Protein AF-A0AAD1FZX3-F1 (afdb_monomer_lite)

Secondary structure (DSSP, 8-state):
--------------------EEEEEEETTSPEEEEEE-TTS-EEEE-SSTTEEEEEETTEEEEEE-SSSS-EEEEHHHHHHHHHHHT-HHHHHHHHHHHT--SS-SS--EEEEEEEEEETTEEEEEEEEESSSSSSTT--EEEEEE--GGGHHHHHHHHHHHHHHHHHHHHHHTTHHHHHHHHHHHHHTT-EEEEETTTEEEEEEEES---GGGGS-SSPPPPHHHHHHHHHHHSPP-

pLDDT: mean 85.38, std 14.44, range [40.69, 98.69]

Sequence (238 aa):
MIRAAAFAVAMLFSSTALADQTVVYKGQDGKNLTLEIADSGIVHITGPVPGQTGLVQDGELFLIDTAQEKPRVTRLTDVAAVFGEVIGPMFGALFDAAAKADPKPAQPLVIEAAGTTTVAGFTGDAYRIKGIDKMNPETAIEWVATRDPALAPAGKAMLQFMEATMVMAAPMIGEVAASMIGDMRQAFTLGTPLKAGTRFELASVKDGAIDPARFQLPAAPMSRADLLKEVKAGAPAK

Structure (mmCIF, N/CA/C/O backbone):
data_AF-A0AAD1FZX3-F1
#
_entry.id   AF-A0AAD1FZX3-F1
#
loop_
_atom_site.group_PDB
_atom_site.id
_atom_site.type_symbol
_atom_site.label_atom_id
_atom_site.label_alt_id
_atom_site.label_comp_id
_atom_site.label_asym_id
_atom_site.label_entity_id
_atom_site.label_seq_id
_atom_site.pdbx_PDB_ins_code
_atom_site.Cartn_x
_atom_site.Cartn_y
_atom_site.Cartn_z
_atom_site.occupancy
_atom_site.B_iso_or_equiv
_atom_site.auth_seq_id
_atom_site.auth_comp_id
_atom_site.auth_asym_id
_atom_site.auth_atom_id
_atom_site.pdbx_PDB_model_num
ATOM 1 N N . MET A 1 1 ? -47.123 -48.984 1.355 1.00 40.72 1 MET A N 1
ATOM 2 C CA . MET A 1 1 ? -46.256 -48.594 0.223 1.00 40.72 1 MET A CA 1
ATOM 3 C C . MET A 1 1 ? -45.960 -47.109 0.333 1.00 40.72 1 MET A C 1
ATOM 5 O O . MET A 1 1 ? -46.839 -46.338 0.691 1.00 40.72 1 MET A O 1
ATOM 9 N N . ILE A 1 2 ? -44.692 -46.778 0.139 1.00 46.00 2 ILE A N 1
ATOM 10 C CA . ILE A 1 2 ? -43.990 -45.544 0.500 1.00 46.00 2 ILE A CA 1
ATOM 11 C C . ILE A 1 2 ? -44.464 -44.362 -0.362 1.00 46.00 2 ILE A C 1
ATOM 13 O O . ILE A 1 2 ? -44.470 -44.467 -1.585 1.00 46.00 2 ILE A O 1
ATOM 17 N N . ARG A 1 3 ? -44.812 -43.224 0.252 1.00 44.97 3 ARG A N 1
ATOM 18 C CA . ARG A 1 3 ? -44.851 -41.921 -0.431 1.00 44.97 3 ARG A CA 1
ATOM 19 C C . ARG A 1 3 ? -43.820 -41.009 0.218 1.00 44.97 3 ARG A C 1
ATOM 21 O O . ARG A 1 3 ? -44.067 -40.401 1.252 1.00 44.97 3 ARG A O 1
ATOM 28 N N . ALA A 1 4 ? -42.643 -40.996 -0.396 1.00 51.84 4 ALA A N 1
ATOM 29 C CA . ALA A 1 4 ? -41.608 -40.009 -0.168 1.00 51.84 4 ALA A CA 1
ATOM 30 C C . ALA A 1 4 ? -42.093 -38.651 -0.701 1.00 51.84 4 ALA A C 1
ATOM 32 O O . ALA A 1 4 ? -42.506 -38.558 -1.855 1.00 51.84 4 ALA A O 1
ATOM 33 N N . ALA A 1 5 ? -42.030 -37.610 0.125 1.00 50.50 5 ALA A N 1
ATOM 34 C CA . ALA A 1 5 ? -42.075 -36.225 -0.324 1.00 50.50 5 ALA A CA 1
ATOM 35 C C . ALA A 1 5 ? -40.734 -35.605 0.066 1.00 50.50 5 ALA A C 1
ATOM 37 O O . ALA A 1 5 ? -40.481 -35.302 1.231 1.00 50.50 5 ALA A O 1
ATOM 38 N N . ALA A 1 6 ? -39.838 -35.559 -0.915 1.00 52.75 6 ALA A N 1
ATOM 39 C CA . ALA A 1 6 ? -38.492 -35.049 -0.770 1.00 52.75 6 ALA A CA 1
ATOM 40 C C . ALA A 1 6 ? -38.482 -33.513 -0.770 1.00 52.75 6 ALA A C 1
ATOM 42 O O . ALA A 1 6 ? -39.167 -32.860 -1.553 1.00 52.75 6 ALA A O 1
ATOM 43 N N . PHE A 1 7 ? -37.658 -33.005 0.141 1.00 57.59 7 PHE A N 1
ATOM 44 C CA . PHE A 1 7 ? -37.092 -31.669 0.269 1.00 57.59 7 PHE A CA 1
ATOM 45 C C . PHE A 1 7 ? -36.871 -30.910 -1.051 1.00 57.59 7 PHE A C 1
ATOM 47 O O . PHE A 1 7 ? -36.200 -31.405 -1.953 1.00 57.59 7 PHE A O 1
ATOM 54 N N . ALA A 1 8 ? -37.272 -29.638 -1.072 1.00 51.72 8 ALA A N 1
ATOM 55 C CA . ALA A 1 8 ? -36.677 -28.617 -1.931 1.00 51.72 8 ALA A CA 1
ATOM 56 C C . ALA A 1 8 ? -36.349 -27.380 -1.079 1.00 51.72 8 ALA A C 1
ATOM 58 O O . ALA A 1 8 ? -37.070 -26.387 -1.074 1.00 51.72 8 ALA A O 1
ATOM 59 N N . VAL A 1 9 ? -35.259 -27.466 -0.312 1.00 55.94 9 VAL A N 1
ATOM 60 C CA . VAL A 1 9 ? -34.590 -26.285 0.248 1.00 55.94 9 VAL A CA 1
ATOM 61 C C . VAL A 1 9 ? -33.693 -25.756 -0.864 1.00 55.94 9 VAL A C 1
ATOM 63 O O . VAL A 1 9 ? -32.572 -26.224 -1.049 1.00 55.94 9 VAL A O 1
ATOM 66 N N . ALA A 1 10 ? -34.220 -24.829 -1.662 1.00 53.22 10 ALA A N 1
ATOM 67 C CA . ALA A 1 10 ? -33.410 -24.033 -2.571 1.00 53.22 10 ALA A CA 1
ATOM 68 C C . ALA A 1 10 ? -32.513 -23.136 -1.710 1.00 53.22 10 ALA A C 1
ATOM 70 O O . ALA A 1 10 ? -32.953 -22.112 -1.188 1.00 53.22 10 ALA A O 1
ATOM 71 N N . MET A 1 11 ? -31.274 -23.576 -1.488 1.00 52.34 11 MET A N 1
ATOM 72 C CA . MET A 1 11 ? -30.255 -22.762 -0.843 1.00 52.34 11 MET A CA 1
ATOM 73 C C . MET A 1 11 ? -29.984 -21.555 -1.739 1.00 52.34 11 MET A C 1
ATOM 75 O O . MET A 1 11 ? -29.347 -21.665 -2.785 1.00 52.34 11 MET A O 1
ATOM 79 N N . LEU A 1 12 ? -30.499 -20.406 -1.308 1.00 47.97 12 LEU A N 1
ATOM 80 C CA . LEU A 1 12 ? -30.075 -19.080 -1.729 1.00 47.97 12 LEU A CA 1
ATOM 81 C C . LEU A 1 12 ? -28.619 -18.891 -1.291 1.00 47.97 12 LEU A C 1
ATOM 83 O O . LEU A 1 12 ? -28.329 -18.212 -0.310 1.00 47.97 12 LEU A O 1
ATOM 87 N N . PHE A 1 13 ? -27.687 -19.512 -2.009 1.00 49.59 13 PHE A N 1
ATOM 88 C CA . PHE A 1 13 ? -26.324 -19.013 -2.047 1.00 49.59 13 PHE A CA 1
AT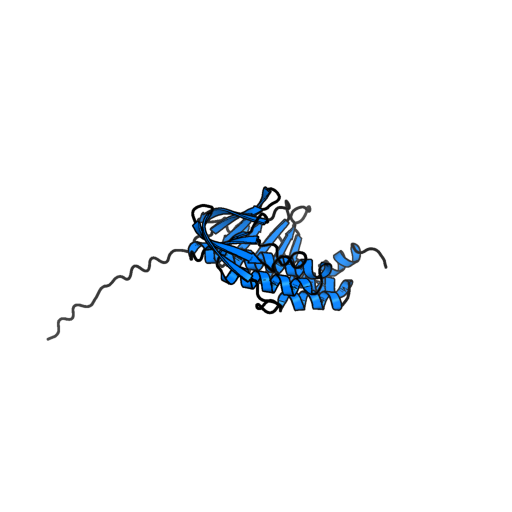OM 89 C C . PHE A 1 13 ? -26.360 -17.766 -2.919 1.00 49.59 13 PHE A C 1
ATOM 91 O O . PHE A 1 13 ? -26.072 -17.809 -4.112 1.00 49.59 13 PHE A O 1
ATOM 98 N N . SER A 1 14 ? -26.763 -16.648 -2.316 1.00 42.03 14 SER A N 1
ATOM 99 C CA . SER A 1 14 ? -26.354 -15.334 -2.788 1.00 42.03 14 SER A CA 1
ATOM 100 C C . SER A 1 14 ? -24.838 -15.307 -2.658 1.00 42.03 14 SER A C 1
ATOM 102 O O . SER A 1 14 ? -24.302 -14.878 -1.640 1.00 42.03 14 SER A O 1
ATOM 104 N N . SER A 1 15 ? -24.135 -15.851 -3.649 1.00 41.34 15 SER A N 1
ATOM 105 C CA . SER A 1 15 ? -22.747 -15.503 -3.878 1.00 41.34 15 SER A CA 1
ATOM 106 C C . SER A 1 15 ? -22.763 -13.995 -4.052 1.00 41.34 15 SER A C 1
ATOM 108 O O . SER A 1 15 ? -23.219 -13.498 -5.083 1.00 41.34 15 SER A O 1
ATOM 110 N N . THR A 1 16 ? -22.367 -13.267 -3.009 1.00 50.19 16 THR A N 1
ATOM 111 C CA . THR A 1 16 ? -21.880 -11.903 -3.145 1.00 50.19 16 THR A CA 1
ATOM 112 C C . THR A 1 16 ? -20.825 -12.001 -4.230 1.00 50.19 16 THR A C 1
ATOM 114 O O . THR A 1 16 ? -19.732 -12.507 -3.987 1.00 50.19 16 THR A O 1
ATOM 117 N N . ALA A 1 17 ? -21.195 -11.657 -5.463 1.00 51.00 17 ALA A N 1
ATOM 118 C CA . ALA A 1 17 ? -20.218 -11.420 -6.499 1.00 51.00 17 ALA A CA 1
ATOM 119 C C . ALA A 1 17 ? -19.359 -10.305 -5.913 1.00 51.00 17 ALA A C 1
ATOM 121 O O . ALA A 1 17 ? -19.868 -9.204 -5.690 1.00 51.00 17 ALA A O 1
ATOM 122 N N . LEU A 1 18 ? -18.141 -10.651 -5.493 1.00 62.41 18 LEU A N 1
ATOM 123 C CA . LEU A 1 18 ? -17.192 -9.680 -4.981 1.00 62.41 18 LEU A CA 1
ATOM 124 C C . LEU A 1 18 ? -16.960 -8.733 -6.147 1.00 62.41 18 LEU A C 1
ATOM 126 O O . LEU A 1 18 ? -16.371 -9.117 -7.147 1.00 62.41 18 LEU A O 1
ATOM 130 N N . ALA A 1 19 ? -17.577 -7.561 -6.076 1.00 83.62 19 ALA A N 1
ATOM 131 C CA . ALA A 1 19 ? -17.380 -6.538 -7.074 1.00 83.62 19 ALA A CA 1
ATOM 132 C C . ALA A 1 19 ? -15.959 -6.004 -6.919 1.00 83.62 19 ALA A C 1
ATOM 134 O O . ALA A 1 19 ? -15.416 -5.995 -5.809 1.00 83.62 19 ALA A O 1
ATOM 135 N N . ASP A 1 20 ? -15.385 -5.527 -8.019 1.00 95.06 20 ASP A N 1
ATOM 136 C CA . ASP A 1 20 ? -14.151 -4.763 -7.935 1.00 95.06 20 ASP A CA 1
ATOM 137 C C . ASP A 1 20 ? -14.337 -3.598 -6.953 1.00 95.06 20 ASP A C 1
ATOM 139 O O . ASP A 1 20 ? -15.437 -3.058 -6.779 1.00 95.06 20 ASP A O 1
ATOM 143 N N . GLN A 1 21 ? -13.252 -3.210 -6.299 1.00 96.62 21 GLN A N 1
ATOM 144 C CA . GLN A 1 21 ? -13.271 -2.214 -5.244 1.00 96.62 21 GLN A CA 1
ATOM 145 C C . GLN A 1 21 ? -12.259 -1.116 -5.549 1.00 96.62 21 GLN A C 1
ATOM 147 O O . GLN A 1 21 ? -11.084 -1.372 -5.789 1.00 96.62 21 GLN A O 1
ATOM 152 N N . THR A 1 22 ? -12.709 0.135 -5.515 1.00 97.69 22 THR A N 1
ATOM 153 C CA . THR A 1 22 ? -11.838 1.312 -5.548 1.00 97.69 22 THR A CA 1
ATOM 154 C C . THR A 1 22 ? -11.725 1.888 -4.146 1.00 97.69 22 THR A C 1
ATOM 156 O O . THR A 1 22 ? -12.726 2.294 -3.555 1.00 97.69 22 THR A O 1
ATOM 159 N N . VAL A 1 23 ? -10.505 1.969 -3.626 1.00 97.81 23 VAL A N 1
ATOM 160 C CA . VAL A 1 23 ? -10.199 2.514 -2.302 1.00 97.81 23 VAL A CA 1
ATOM 161 C C . VAL A 1 23 ? -9.263 3.696 -2.448 1.00 97.81 23 VAL A C 1
ATOM 163 O O . VAL A 1 23 ? -8.231 3.600 -3.107 1.00 97.81 23 VAL A O 1
ATOM 166 N N . VAL A 1 24 ? -9.608 4.816 -1.820 1.00 97.62 24 VAL A N 1
ATOM 167 C CA . VAL A 1 24 ? -8.796 6.032 -1.858 1.00 97.62 24 VAL A CA 1
ATOM 168 C C . VAL A 1 24 ? -8.328 6.366 -0.455 1.00 97.62 24 VAL A C 1
ATOM 170 O O . VAL A 1 24 ? -9.138 6.575 0.446 1.00 97.62 24 VAL A O 1
ATOM 173 N N . TYR A 1 25 ? -7.017 6.483 -0.293 1.00 96.94 25 TYR A N 1
ATOM 174 C CA . TYR A 1 25 ? -6.373 7.012 0.897 1.00 96.94 25 TYR A CA 1
ATOM 175 C C . TYR A 1 25 ? -5.799 8.388 0.594 1.00 96.94 25 TYR A C 1
ATOM 177 O O . TYR A 1 25 ? -5.098 8.575 -0.399 1.00 96.94 25 TYR A O 1
ATOM 185 N N . LYS A 1 26 ? -6.064 9.357 1.463 1.00 95.88 26 LYS A N 1
ATOM 186 C CA . LYS A 1 26 ? -5.456 10.682 1.396 1.00 95.88 26 LYS A CA 1
ATOM 187 C C . LYS A 1 26 ? -4.150 10.669 2.179 1.00 95.88 26 LYS A C 1
ATOM 189 O O . LYS A 1 26 ? -4.168 10.369 3.369 1.00 95.88 26 LYS A O 1
ATOM 194 N N . GLY A 1 27 ? -3.042 10.994 1.524 1.00 91.19 27 GLY A N 1
ATOM 195 C CA . GLY A 1 27 ? -1.727 11.132 2.140 1.00 91.19 27 GLY A CA 1
ATOM 196 C C . GLY A 1 27 ? -1.535 12.469 2.861 1.00 91.19 27 GLY A C 1
ATOM 197 O O . GLY A 1 27 ? -2.285 13.429 2.660 1.00 91.19 27 GLY A O 1
ATOM 198 N N . GLN A 1 28 ? -0.487 12.546 3.684 1.00 87.62 28 GLN A N 1
ATOM 199 C CA . GLN A 1 28 ? -0.100 13.767 4.404 1.00 87.62 28 GLN A CA 1
ATOM 200 C C . GLN A 1 28 ? 0.171 14.963 3.482 1.00 87.62 28 GLN A C 1
ATOM 202 O O . GLN A 1 28 ? -0.089 16.108 3.845 1.00 87.62 28 GLN A O 1
ATOM 207 N N . ASP A 1 29 ? 0.705 14.696 2.292 1.00 84.44 29 ASP A N 1
ATOM 208 C CA . ASP A 1 29 ? 1.016 15.689 1.262 1.00 84.44 29 ASP A CA 1
ATOM 209 C C . ASP A 1 29 ? -0.234 16.188 0.512 1.00 84.44 29 ASP A C 1
ATOM 211 O O . ASP A 1 29 ? -0.133 16.994 -0.412 1.00 84.44 29 ASP A O 1
ATOM 215 N N . GLY A 1 30 ? -1.419 15.711 0.909 1.00 84.69 30 GLY A N 1
ATOM 216 C CA . GLY A 1 30 ? -2.698 16.025 0.287 1.00 84.69 30 GLY A CA 1
ATOM 217 C C . GLY A 1 30 ? -2.960 15.258 -1.007 1.00 84.69 30 GLY A C 1
ATOM 218 O O . GLY A 1 30 ? -4.025 15.447 -1.596 1.00 84.69 30 GLY A O 1
ATOM 219 N N . LYS A 1 31 ? -2.034 14.400 -1.446 1.00 89.94 31 LYS A N 1
ATOM 220 C CA . LYS A 1 31 ? -2.194 13.573 -2.639 1.00 89.94 31 LYS A CA 1
ATOM 221 C C . LYS A 1 31 ? -2.801 12.226 -2.273 1.00 89.94 31 LYS A C 1
ATOM 223 O O . LYS A 1 31 ? -2.668 11.741 -1.151 1.00 89.94 31 LYS A O 1
ATOM 228 N N . ASN A 1 32 ? -3.481 11.619 -3.236 1.00 93.62 32 ASN A N 1
ATOM 229 C CA . ASN A 1 32 ? -4.187 10.369 -3.011 1.00 93.62 32 ASN A CA 1
ATOM 230 C C . ASN A 1 32 ? -3.333 9.166 -3.416 1.00 93.62 32 ASN A C 1
ATOM 232 O O . ASN A 1 32 ? -2.679 9.180 -4.457 1.00 93.62 32 ASN A O 1
ATOM 236 N N . LEU A 1 33 ? -3.421 8.109 -2.616 1.00 94.56 33 LEU A N 1
ATOM 237 C CA . LEU A 1 33 ? -3.116 6.745 -3.014 1.00 94.56 33 LEU A CA 1
ATOM 238 C C . LEU A 1 33 ? -4.442 6.066 -3.357 1.00 94.56 33 LEU A C 1
ATOM 240 O O . LEU A 1 33 ? -5.338 5.999 -2.517 1.00 94.56 33 LEU A O 1
ATOM 244 N N . THR A 1 34 ? -4.574 5.581 -4.584 1.00 96.94 34 THR A N 1
ATOM 245 C CA . THR A 1 34 ? -5.765 4.858 -5.040 1.00 96.94 34 THR A CA 1
ATOM 246 C C . THR A 1 34 ? -5.413 3.400 -5.282 1.00 96.94 34 THR A C 1
ATOM 248 O O . THR A 1 34 ? -4.448 3.111 -5.988 1.00 96.94 34 THR A O 1
ATOM 251 N N . LEU A 1 35 ? -6.198 2.500 -4.698 1.00 97.19 35 LEU A N 1
ATOM 252 C CA . LEU A 1 35 ? -6.128 1.060 -4.900 1.00 97.19 35 LEU A CA 1
ATOM 253 C C . LEU A 1 35 ? -7.383 0.638 -5.665 1.00 97.19 35 LEU A C 1
ATOM 255 O O . LEU A 1 35 ? -8.490 0.739 -5.145 1.00 97.19 35 LEU A O 1
ATOM 259 N N . GLU A 1 36 ? -7.212 0.193 -6.900 1.00 97.81 36 GLU A N 1
ATOM 260 C CA . GLU A 1 36 ? -8.244 -0.475 -7.691 1.00 97.81 36 GLU A CA 1
ATOM 261 C C . GLU A 1 36 ? -8.003 -1.981 -7.537 1.00 97.81 36 GLU A C 1
ATOM 263 O O . GLU A 1 36 ? -6.929 -2.471 -7.873 1.00 97.81 36 GLU A O 1
ATOM 268 N N . ILE A 1 37 ? -8.958 -2.709 -6.969 1.00 97.44 37 ILE A N 1
ATOM 269 C CA . ILE A 1 37 ? -8.823 -4.116 -6.578 1.00 97.44 37 ILE A CA 1
ATOM 270 C C . ILE A 1 37 ? -9.845 -4.909 -7.378 1.00 97.44 37 ILE A C 1
ATOM 272 O O . ILE A 1 37 ? -11.044 -4.745 -7.168 1.00 97.44 37 ILE A O 1
ATOM 276 N N . ALA A 1 38 ? -9.375 -5.753 -8.288 1.00 96.06 38 ALA A N 1
ATOM 277 C CA . ALA A 1 38 ? -10.232 -6.655 -9.038 1.00 96.06 38 ALA A CA 1
ATOM 278 C C . ALA A 1 38 ? -10.748 -7.796 -8.151 1.00 96.06 38 ALA A C 1
ATOM 280 O O . ALA A 1 38 ? -10.070 -8.217 -7.207 1.00 96.06 38 ALA A O 1
ATOM 281 N N . ASP A 1 39 ? -11.887 -8.375 -8.519 1.00 91.69 39 ASP A N 1
ATOM 282 C CA . ASP A 1 39 ? -12.421 -9.602 -7.911 1.00 91.69 39 ASP A CA 1
ATOM 283 C C . ASP A 1 39 ? -11.420 -10.779 -7.915 1.00 91.69 39 ASP A C 1
ATOM 285 O O . ASP A 1 39 ? -11.343 -11.566 -6.969 1.00 91.69 39 ASP A O 1
ATOM 289 N N . SER A 1 40 ? -10.586 -10.844 -8.953 1.00 90.94 40 SER A N 1
ATOM 290 C CA . SER A 1 40 ? -9.494 -11.800 -9.140 1.00 90.94 40 SER A CA 1
ATOM 291 C C . SER A 1 40 ? -8.334 -11.612 -8.156 1.00 90.94 40 SER A C 1
ATOM 293 O O . SER A 1 40 ? -7.467 -12.480 -8.048 1.00 90.94 40 SER A O 1
ATOM 295 N N . GLY A 1 41 ? -8.303 -10.493 -7.426 1.00 90.19 41 GLY A N 1
ATOM 296 C CA . GLY A 1 41 ? -7.233 -10.128 -6.501 1.00 90.19 41 GLY A CA 1
ATOM 297 C C . GLY A 1 41 ? -6.062 -9.385 -7.146 1.00 90.19 41 GLY A C 1
ATOM 298 O O . GLY A 1 41 ? -5.081 -9.117 -6.451 1.00 90.19 41 GLY A O 1
ATOM 299 N N . ILE A 1 42 ? -6.152 -9.040 -8.436 1.00 95.44 42 ILE A N 1
ATOM 300 C CA . ILE A 1 42 ? -5.217 -8.110 -9.083 1.00 95.44 42 ILE A CA 1
ATOM 301 C C . ILE A 1 42 ? -5.446 -6.713 -8.506 1.00 95.44 42 ILE A C 1
ATOM 303 O O . ILE A 1 42 ? -6.587 -6.277 -8.358 1.00 95.44 42 ILE A O 1
ATOM 307 N N . VAL A 1 43 ? -4.369 -5.998 -8.189 1.00 96.75 43 VAL A N 1
ATOM 308 C CA . VAL A 1 43 ? -4.449 -4.643 -7.636 1.00 96.75 43 VAL A CA 1
ATOM 309 C C . VAL A 1 43 ? -3.708 -3.676 -8.540 1.00 96.75 43 VAL A C 1
ATOM 311 O O . VAL A 1 43 ? -2.497 -3.792 -8.703 1.00 96.75 43 VAL A O 1
ATOM 314 N N . HIS A 1 44 ? -4.406 -2.682 -9.076 1.00 97.25 44 HIS A N 1
ATOM 315 C CA . HIS A 1 44 ? -3.787 -1.527 -9.711 1.00 97.25 44 HIS A CA 1
ATOM 316 C C . HIS A 1 44 ? -3.652 -0.387 -8.693 1.00 97.25 44 HIS A C 1
ATOM 318 O O . HIS A 1 44 ? -4.590 -0.034 -7.978 1.00 97.25 44 HIS A O 1
ATOM 324 N N . ILE A 1 45 ? -2.449 0.167 -8.588 1.00 95.44 45 ILE A N 1
ATOM 325 C CA . ILE A 1 45 ? -2.052 1.115 -7.551 1.00 95.44 45 ILE A CA 1
ATOM 326 C C . ILE A 1 45 ? -1.655 2.416 -8.226 1.00 95.44 45 ILE A C 1
ATOM 328 O O . ILE A 1 45 ? -0.654 2.482 -8.935 1.00 95.44 45 ILE A O 1
ATOM 332 N N . THR A 1 46 ? -2.405 3.478 -7.963 1.00 94.38 46 THR A N 1
ATOM 333 C CA . THR A 1 46 ? -2.060 4.823 -8.427 1.00 94.38 46 THR A CA 1
ATOM 334 C C . THR A 1 46 ? -1.584 5.656 -7.250 1.00 94.38 46 THR A C 1
ATOM 336 O O . THR A 1 46 ? -2.347 5.930 -6.322 1.00 94.38 46 THR A O 1
ATOM 339 N N . GLY A 1 47 ? -0.308 6.033 -7.279 1.00 85.69 47 GLY A N 1
ATOM 340 C CA . GLY A 1 47 ? 0.316 6.860 -6.255 1.00 85.69 47 GLY A CA 1
ATOM 341 C C . GLY A 1 47 ? 0.274 8.365 -6.562 1.00 85.69 47 GLY A C 1
ATOM 342 O O . GLY A 1 47 ? -0.333 8.806 -7.538 1.00 85.69 47 GLY A O 1
ATOM 343 N N . PRO A 1 48 ? 0.978 9.172 -5.751 1.00 77.06 48 PRO A N 1
ATOM 344 C CA . PRO A 1 48 ? 1.021 10.631 -5.874 1.00 77.06 48 PRO A CA 1
ATOM 345 C C . PRO A 1 48 ? 1.863 11.167 -7.046 1.00 77.06 48 PRO A C 1
ATOM 347 O O . PRO A 1 48 ? 1.899 12.385 -7.264 1.00 77.06 48 PRO A O 1
ATOM 350 N N . VAL A 1 49 ? 2.606 10.301 -7.740 1.00 83.38 49 VAL A N 1
ATOM 351 C CA . VAL A 1 49 ? 3.503 10.676 -8.840 1.00 83.38 49 VAL A CA 1
ATOM 352 C C . VAL A 1 49 ? 2.785 10.419 -10.168 1.00 83.38 49 VAL A C 1
ATOM 354 O O . VAL A 1 49 ? 2.517 9.262 -10.492 1.00 83.38 49 VAL A O 1
ATOM 357 N N . PRO A 1 50 ? 2.452 11.466 -10.948 1.00 83.88 50 PRO A N 1
ATOM 358 C CA . PRO A 1 50 ? 1.783 11.291 -12.232 1.00 83.88 50 PRO A CA 1
ATOM 359 C C . PRO A 1 50 ? 2.595 10.407 -13.179 1.00 83.88 50 PRO A C 1
ATOM 361 O O . PRO A 1 50 ? 3.805 10.578 -13.310 1.00 83.88 50 PRO A O 1
ATOM 364 N N . GLY A 1 51 ? 1.915 9.478 -13.850 1.00 86.38 51 GLY A N 1
ATOM 365 C CA . GLY A 1 51 ? 2.543 8.555 -14.795 1.00 86.38 51 GLY A CA 1
ATOM 366 C C . GLY A 1 51 ? 3.317 7.404 -14.152 1.00 86.38 51 GLY A C 1
ATOM 367 O O . GLY A 1 51 ? 3.840 6.583 -14.892 1.00 86.38 51 GLY A O 1
ATOM 368 N N . GLN A 1 52 ? 3.373 7.303 -12.819 1.00 89.69 52 GLN A N 1
ATOM 369 C CA . GLN A 1 52 ? 3.942 6.147 -12.126 1.00 89.69 52 GLN A CA 1
ATOM 370 C C . GLN A 1 52 ? 2.852 5.385 -11.374 1.00 89.69 52 GLN A C 1
ATOM 372 O O . GLN A 1 52 ? 2.242 5.904 -10.435 1.00 89.69 52 GLN A O 1
ATOM 377 N N . THR A 1 53 ? 2.619 4.141 -11.779 1.00 93.94 53 THR A N 1
ATOM 378 C CA . THR A 1 53 ? 1.651 3.244 -11.144 1.00 93.94 53 THR A CA 1
ATOM 379 C C . THR A 1 53 ? 2.281 1.893 -10.824 1.00 93.94 53 THR A C 1
ATOM 381 O O . THR A 1 53 ? 3.389 1.569 -11.256 1.00 93.94 53 THR A O 1
ATOM 384 N N . GLY A 1 54 ? 1.592 1.117 -9.996 1.00 93.75 54 GLY A N 1
ATOM 385 C CA . GLY A 1 54 ? 1.934 -0.263 -9.694 1.00 93.75 54 GLY A CA 1
ATOM 386 C C . GLY A 1 54 ? 0.821 -1.200 -10.136 1.00 93.75 54 GLY A C 1
ATOM 387 O O . GLY A 1 54 ? -0.351 -0.833 -10.101 1.00 93.75 54 GLY A O 1
ATOM 388 N N . LEU A 1 55 ? 1.176 -2.424 -10.504 1.00 95.88 55 LEU A N 1
ATOM 389 C CA . LEU A 1 55 ? 0.224 -3.516 -10.667 1.00 95.88 55 LEU A CA 1
ATOM 390 C C . LEU A 1 55 ? 0.717 -4.705 -9.848 1.00 95.88 55 LEU A C 1
ATOM 392 O O . LEU A 1 55 ? 1.827 -5.184 -10.068 1.00 95.88 55 LEU A O 1
ATOM 396 N N . VAL A 1 56 ? -0.083 -5.161 -8.890 1.00 93.88 56 VAL A N 1
ATOM 397 C CA . VAL A 1 56 ? 0.148 -6.418 -8.179 1.00 93.88 56 VAL A CA 1
ATOM 398 C C . VAL A 1 56 ? -0.683 -7.487 -8.862 1.00 93.88 56 VAL A C 1
ATOM 400 O O . VAL A 1 56 ? -1.910 -7.449 -8.809 1.00 93.88 56 VAL A O 1
ATOM 403 N N . GLN A 1 57 ? -0.012 -8.441 -9.490 1.00 92.69 57 GLN A N 1
ATOM 404 C CA . GLN A 1 57 ? -0.637 -9.566 -10.170 1.00 92.69 57 GLN A CA 1
ATOM 405 C C . GLN A 1 57 ? 0.196 -10.818 -9.893 1.00 92.69 57 GLN A C 1
ATOM 407 O O . GLN A 1 57 ? 1.422 -10.765 -9.929 1.00 92.69 57 GLN A O 1
ATOM 412 N N . ASP A 1 58 ? -0.464 -11.934 -9.570 1.00 89.12 58 ASP A N 1
ATOM 413 C CA . ASP A 1 58 ? 0.190 -13.224 -9.296 1.00 89.12 58 ASP A CA 1
ATOM 414 C C . ASP A 1 58 ? 1.270 -13.163 -8.189 1.00 89.12 58 ASP A C 1
ATOM 416 O O . ASP A 1 58 ? 2.217 -13.945 -8.161 1.00 89.12 58 ASP A O 1
ATOM 420 N N . GLY A 1 59 ? 1.122 -12.223 -7.246 1.00 84.06 59 GLY A N 1
ATOM 421 C CA . GLY A 1 59 ? 2.075 -11.991 -6.154 1.00 84.06 59 GLY A CA 1
ATOM 422 C C . GLY A 1 59 ? 3.324 -11.195 -6.548 1.00 84.06 59 GLY A C 1
ATOM 423 O O . GLY A 1 59 ? 4.147 -10.904 -5.681 1.00 84.06 59 GLY A O 1
ATOM 424 N N . GLU A 1 60 ? 3.458 -10.803 -7.815 1.00 88.81 60 GLU A N 1
ATOM 425 C CA . GLU A 1 60 ? 4.524 -9.928 -8.298 1.00 88.81 60 GLU A CA 1
ATOM 426 C C . GLU A 1 60 ? 4.049 -8.468 -8.325 1.00 88.81 60 GLU A C 1
ATOM 428 O O . GLU A 1 60 ? 2.925 -8.179 -8.738 1.00 88.81 60 GLU A O 1
ATOM 433 N N . LEU A 1 61 ? 4.916 -7.535 -7.909 1.00 91.25 61 LEU A N 1
ATOM 434 C CA . LEU A 1 61 ? 4.712 -6.107 -8.157 1.00 91.25 61 LEU A CA 1
ATOM 435 C C . LEU A 1 61 ? 5.422 -5.706 -9.451 1.00 91.25 61 LEU A C 1
ATOM 437 O O . LEU A 1 61 ? 6.651 -5.796 -9.561 1.00 91.25 61 LEU A O 1
ATOM 441 N N . PHE A 1 62 ? 4.641 -5.186 -10.387 1.00 94.31 62 PHE A N 1
ATOM 442 C CA . PHE A 1 62 ? 5.107 -4.508 -11.585 1.00 94.31 62 PHE A CA 1
ATOM 443 C C . PHE A 1 62 ? 5.071 -2.999 -11.352 1.00 94.31 62 PHE A C 1
ATOM 445 O O . PHE A 1 62 ? 4.053 -2.450 -10.934 1.00 94.31 62 PHE A O 1
ATOM 452 N N . LEU A 1 63 ? 6.184 -2.329 -11.632 1.00 92.81 63 LEU A N 1
ATOM 453 C CA . LEU A 1 63 ? 6.292 -0.876 -11.664 1.00 92.81 63 LEU A CA 1
ATOM 454 C C . LEU A 1 63 ? 6.040 -0.417 -13.096 1.00 92.81 63 LEU A C 1
ATOM 456 O O . LEU A 1 63 ? 6.677 -0.921 -14.023 1.00 92.81 63 LEU A O 1
ATOM 460 N N . ILE A 1 64 ? 5.118 0.520 -13.266 1.00 95.00 64 ILE A N 1
ATOM 461 C CA . ILE A 1 64 ? 4.690 1.023 -14.566 1.00 95.00 64 ILE A CA 1
ATOM 462 C C . ILE A 1 64 ? 5.021 2.512 -14.626 1.00 95.00 64 ILE A C 1
ATOM 464 O O . ILE A 1 64 ? 4.554 3.289 -13.797 1.00 95.00 64 ILE A O 1
ATOM 468 N N . ASP A 1 65 ? 5.819 2.906 -15.614 1.00 93.19 65 ASP A N 1
ATOM 469 C CA . ASP A 1 65 ? 6.121 4.304 -15.921 1.00 93.19 65 ASP A CA 1
ATOM 470 C C . ASP A 1 65 ? 5.587 4.644 -17.317 1.00 93.19 65 ASP A C 1
ATOM 472 O O . ASP A 1 65 ? 6.074 4.146 -18.334 1.00 93.19 65 ASP A O 1
ATOM 476 N N . THR A 1 66 ? 4.562 5.489 -17.359 1.00 92.00 66 THR A N 1
ATOM 477 C CA . THR A 1 66 ? 3.944 6.020 -18.578 1.00 92.00 66 THR A CA 1
ATOM 478 C C . THR A 1 66 ? 4.278 7.494 -18.809 1.00 92.00 66 THR A C 1
ATOM 480 O O . THR A 1 66 ? 3.650 8.126 -19.655 1.00 92.00 66 THR A O 1
ATOM 483 N N . ALA A 1 67 ? 5.208 8.081 -18.048 1.00 87.12 67 ALA A N 1
ATOM 484 C CA . ALA A 1 67 ? 5.654 9.459 -18.263 1.00 87.12 67 ALA A CA 1
ATOM 485 C C . ALA A 1 67 ? 6.573 9.588 -19.492 1.00 87.12 67 ALA A C 1
ATOM 487 O O . ALA A 1 67 ? 6.757 10.680 -20.026 1.00 87.12 67 ALA A O 1
ATOM 488 N N . GLN A 1 68 ? 7.148 8.471 -19.941 1.00 81.62 68 GLN A N 1
ATOM 489 C CA . GLN A 1 68 ? 7.979 8.371 -21.139 1.00 81.62 68 GLN A CA 1
ATOM 490 C C . GLN A 1 68 ? 7.127 8.169 -22.406 1.00 81.62 68 GLN A C 1
ATOM 492 O O . GLN A 1 68 ? 6.001 7.683 -22.332 1.00 81.62 68 GLN A O 1
ATOM 497 N N . GLU A 1 69 ? 7.690 8.450 -23.593 1.00 83.31 69 GLU A N 1
ATOM 498 C CA . GLU A 1 69 ? 7.007 8.230 -24.889 1.00 83.31 69 GLU A CA 1
ATOM 499 C C . GLU A 1 69 ? 6.503 6.790 -25.080 1.00 83.31 69 GLU A C 1
ATOM 501 O O . GLU A 1 69 ? 5.510 6.556 -25.769 1.00 83.31 69 GLU A O 1
ATOM 506 N N . LYS A 1 70 ? 7.198 5.815 -24.485 1.00 87.88 70 LYS A N 1
ATOM 507 C CA . LYS A 1 70 ? 6.797 4.408 -24.464 1.00 87.88 70 LYS A CA 1
ATOM 508 C C . LYS A 1 70 ? 6.629 3.956 -23.015 1.00 87.88 70 LYS A C 1
ATOM 510 O O . LYS A 1 70 ? 7.576 4.147 -22.247 1.00 87.88 70 LYS A O 1
ATOM 515 N N . PRO A 1 71 ? 5.497 3.318 -22.658 1.00 92.12 71 PRO A N 1
ATOM 516 C CA . PRO A 1 71 ? 5.317 2.740 -21.337 1.00 92.12 71 PRO A CA 1
ATOM 517 C C . PRO A 1 71 ? 6.449 1.774 -21.003 1.00 92.12 71 PRO A C 1
ATOM 519 O O . PRO A 1 71 ? 6.815 0.917 -21.812 1.00 92.12 71 PRO A O 1
ATOM 522 N N . ARG A 1 72 ? 6.994 1.914 -19.802 1.00 93.75 72 ARG A N 1
ATOM 523 C CA . ARG A 1 72 ? 7.990 1.011 -19.236 1.00 93.75 72 ARG A CA 1
ATOM 524 C C . ARG A 1 72 ? 7.332 0.185 -18.150 1.00 93.75 72 ARG A C 1
ATOM 526 O O . ARG A 1 72 ? 6.590 0.716 -17.330 1.00 93.75 72 ARG A O 1
ATOM 533 N N . VAL A 1 73 ? 7.617 -1.110 -18.159 1.00 96.38 73 VAL A N 1
ATOM 534 C CA . VAL A 1 73 ? 7.123 -2.055 -17.161 1.00 96.38 73 VAL A CA 1
ATOM 535 C C . VAL A 1 73 ? 8.312 -2.823 -16.614 1.00 96.38 73 VAL A C 1
ATOM 537 O O . VAL A 1 73 ? 9.040 -3.456 -17.379 1.00 96.38 73 VAL A O 1
ATOM 540 N N . THR A 1 74 ? 8.492 -2.802 -15.299 1.00 94.75 74 THR A N 1
ATOM 541 C CA . THR A 1 74 ? 9.608 -3.484 -14.639 1.00 94.75 74 THR A CA 1
ATOM 542 C C . THR A 1 74 ? 9.100 -4.320 -13.479 1.00 94.75 74 THR A C 1
ATOM 544 O O . THR A 1 74 ? 8.312 -3.845 -12.666 1.00 94.75 74 THR A O 1
ATOM 547 N N . ARG A 1 75 ? 9.572 -5.563 -13.365 1.00 93.75 75 ARG A N 1
ATOM 548 C CA . ARG A 1 75 ? 9.297 -6.394 -12.188 1.00 93.75 75 ARG A CA 1
ATOM 549 C C . ARG A 1 75 ? 10.160 -5.924 -11.031 1.00 93.75 75 ARG A C 1
ATOM 551 O O . ARG A 1 75 ? 11.368 -5.753 -11.199 1.00 93.75 75 ARG A O 1
ATOM 558 N N . LEU A 1 76 ? 9.576 -5.775 -9.847 1.00 88.12 76 LEU A N 1
ATOM 559 C CA . LEU A 1 76 ? 10.342 -5.387 -8.663 1.00 88.12 76 LEU A CA 1
ATOM 560 C C . LEU A 1 76 ? 11.492 -6.373 -8.362 1.00 88.12 76 LEU A C 1
ATOM 562 O O . LEU A 1 76 ? 12.580 -5.962 -7.961 1.00 88.12 76 LEU A O 1
ATOM 566 N N . THR A 1 77 ? 11.284 -7.666 -8.607 1.00 86.75 77 THR A N 1
ATOM 567 C CA . THR A 1 77 ? 12.303 -8.715 -8.434 1.00 86.75 77 THR A CA 1
ATOM 568 C C . THR A 1 77 ? 13.502 -8.534 -9.367 1.00 86.75 77 THR A C 1
ATOM 570 O O . THR A 1 77 ? 14.644 -8.714 -8.941 1.00 86.75 77 THR A O 1
ATOM 573 N N . ASP A 1 78 ? 13.273 -8.104 -10.610 1.00 91.06 78 ASP A N 1
ATOM 574 C CA . ASP A 1 78 ? 14.348 -7.798 -11.557 1.00 91.06 78 ASP A CA 1
ATOM 575 C C . ASP A 1 78 ? 15.114 -6.535 -11.145 1.00 91.06 78 ASP A C 1
ATOM 577 O O . ASP A 1 78 ? 16.342 -6.518 -11.241 1.00 91.06 78 ASP A O 1
ATOM 581 N N . VAL A 1 79 ? 14.425 -5.510 -10.619 1.00 86.69 79 VAL A N 1
ATOM 582 C CA . VAL A 1 79 ? 15.077 -4.317 -10.043 1.00 86.69 79 VAL A CA 1
ATOM 583 C C . VAL A 1 79 ? 16.024 -4.727 -8.920 1.00 86.69 79 VAL A C 1
ATOM 585 O O . VAL A 1 79 ? 17.211 -4.408 -8.976 1.00 86.69 79 VAL A O 1
ATOM 588 N N . ALA A 1 80 ? 15.536 -5.486 -7.937 1.00 82.00 80 ALA A N 1
ATOM 589 C CA . ALA A 1 80 ? 16.348 -5.962 -6.820 1.00 82.00 80 ALA A CA 1
ATOM 590 C C . ALA A 1 80 ? 17.597 -6.727 -7.298 1.00 82.00 80 ALA A C 1
ATOM 592 O O . ALA A 1 80 ? 18.716 -6.463 -6.847 1.00 82.00 80 ALA A O 1
ATOM 593 N N . ALA A 1 81 ? 17.422 -7.630 -8.268 1.00 85.31 81 ALA A N 1
ATOM 594 C CA . ALA A 1 81 ? 18.506 -8.437 -8.813 1.00 85.31 81 ALA A CA 1
ATOM 595 C C . ALA A 1 81 ? 19.548 -7.606 -9.584 1.00 85.31 81 ALA A C 1
ATOM 597 O O . ALA A 1 81 ? 20.750 -7.851 -9.457 1.00 85.31 81 ALA A O 1
ATOM 598 N N . VAL A 1 82 ? 19.111 -6.616 -10.369 1.00 87.75 82 VAL A N 1
ATOM 599 C CA . VAL A 1 82 ? 20.005 -5.703 -11.097 1.00 87.75 82 VAL A CA 1
ATOM 600 C C . VAL A 1 82 ? 20.788 -4.817 -10.136 1.00 87.75 82 VAL A C 1
ATOM 602 O O . VAL A 1 82 ? 22.005 -4.702 -10.272 1.00 87.75 82 VAL A O 1
ATOM 605 N N . PHE A 1 83 ? 20.134 -4.228 -9.135 1.00 80.19 83 PHE A N 1
ATOM 606 C CA . PHE A 1 83 ? 20.817 -3.390 -8.147 1.00 80.19 83 PHE A CA 1
ATOM 607 C C . PHE A 1 83 ? 21.852 -4.184 -7.337 1.00 80.19 83 PHE A C 1
ATOM 609 O O . PHE A 1 83 ? 22.959 -3.687 -7.110 1.00 80.19 83 PHE A O 1
ATOM 616 N N . GLY A 1 84 ? 21.547 -5.437 -6.982 1.00 78.00 84 GLY A N 1
ATOM 617 C CA . GLY A 1 84 ? 22.512 -6.348 -6.361 1.00 78.00 84 GLY A CA 1
ATOM 618 C C . GLY A 1 84 ? 23.730 -6.653 -7.244 1.00 78.00 84 GLY A C 1
ATOM 619 O O . GLY A 1 84 ? 24.830 -6.839 -6.728 1.00 78.00 84 GLY A O 1
ATOM 620 N N . GLU A 1 85 ? 23.575 -6.654 -8.570 1.00 82.94 85 GLU A N 1
ATOM 621 C CA . GLU A 1 85 ? 24.692 -6.845 -9.503 1.00 82.94 85 GLU A CA 1
ATOM 622 C C . GLU A 1 85 ? 25.531 -5.572 -9.696 1.00 82.94 85 GLU A C 1
ATOM 624 O O . GLU A 1 85 ? 26.758 -5.643 -9.758 1.00 82.94 85 GLU A O 1
ATOM 629 N N . VAL A 1 86 ? 24.889 -4.404 -9.804 1.00 80.25 86 VAL A N 1
ATOM 630 C CA . VAL A 1 86 ? 25.584 -3.142 -10.116 1.00 80.25 86 VAL A CA 1
ATOM 631 C C . VAL A 1 86 ? 26.305 -2.564 -8.902 1.00 80.25 86 VAL A C 1
ATOM 633 O O . VAL A 1 86 ? 27.458 -2.141 -9.019 1.00 80.25 86 VAL A O 1
ATOM 636 N N . ILE A 1 87 ? 25.635 -2.522 -7.750 1.00 73.38 87 ILE A N 1
ATOM 637 C CA . ILE A 1 87 ? 26.155 -1.858 -6.547 1.00 73.38 87 ILE A CA 1
ATOM 638 C C . ILE A 1 87 ? 26.942 -2.846 -5.675 1.00 73.38 87 ILE A C 1
ATOM 640 O O . ILE A 1 87 ? 27.935 -2.475 -5.052 1.00 73.38 87 ILE A O 1
ATOM 644 N N . GLY A 1 88 ? 26.552 -4.123 -5.689 1.00 74.19 88 GLY A N 1
ATOM 645 C CA . GLY A 1 88 ? 27.263 -5.217 -5.035 1.00 74.19 88 GLY A CA 1
ATOM 646 C C . GLY A 1 88 ? 26.338 -6.152 -4.250 1.00 74.19 88 GLY A C 1
ATOM 647 O O . GLY A 1 88 ? 25.214 -5.781 -3.903 1.00 74.19 88 GLY A O 1
ATOM 648 N N . PRO A 1 89 ? 26.815 -7.362 -3.902 1.00 70.31 89 PRO A N 1
ATOM 649 C CA . PRO A 1 89 ? 25.988 -8.419 -3.312 1.00 70.31 89 PRO A CA 1
ATOM 650 C C . PRO A 1 89 ? 25.369 -8.036 -1.960 1.00 70.31 89 PRO A C 1
ATOM 652 O O . PRO A 1 89 ? 24.308 -8.545 -1.611 1.00 70.31 89 PRO A O 1
ATOM 655 N N . MET A 1 90 ? 25.981 -7.095 -1.231 1.00 66.12 90 MET A N 1
ATOM 656 C CA . MET A 1 90 ? 25.427 -6.536 0.007 1.00 66.12 90 MET A CA 1
ATOM 657 C C . MET A 1 90 ? 24.058 -5.870 -0.219 1.00 66.12 90 MET A C 1
ATOM 659 O O . MET A 1 90 ? 23.175 -6.002 0.618 1.00 66.12 90 MET A O 1
ATOM 663 N N . PHE A 1 91 ? 23.842 -5.220 -1.368 1.00 68.56 91 PHE A N 1
ATOM 664 C CA . PHE A 1 91 ? 22.551 -4.608 -1.705 1.00 68.56 91 PHE A CA 1
ATOM 665 C C . PHE A 1 91 ? 21.490 -5.662 -2.026 1.00 68.56 91 PHE A C 1
ATOM 667 O O . PHE A 1 91 ? 20.364 -5.555 -1.551 1.00 68.56 91 PHE A O 1
ATOM 674 N N . GLY A 1 92 ? 21.855 -6.714 -2.767 1.00 68.06 92 GLY A N 1
ATOM 675 C CA . GLY A 1 92 ? 20.959 -7.851 -3.004 1.00 68.06 92 GLY A CA 1
ATOM 676 C C . GLY A 1 92 ? 20.548 -8.542 -1.699 1.00 68.06 92 GLY A C 1
ATOM 677 O O . GLY A 1 92 ? 19.379 -8.866 -1.516 1.00 68.06 92 GLY A O 1
ATOM 678 N N . ALA A 1 93 ? 21.481 -8.682 -0.752 1.00 71.75 93 ALA A N 1
ATOM 679 C CA . ALA A 1 93 ? 21.196 -9.241 0.568 1.00 71.75 93 ALA A CA 1
ATOM 680 C C . ALA A 1 93 ? 20.185 -8.401 1.373 1.00 71.75 93 ALA A C 1
ATOM 682 O O . ALA A 1 93 ? 19.373 -8.975 2.093 1.00 71.75 93 ALA A O 1
ATOM 683 N N . LEU A 1 94 ? 20.185 -7.069 1.227 1.00 70.50 94 LEU A N 1
ATOM 684 C CA . LEU A 1 94 ? 19.203 -6.189 1.877 1.00 70.50 94 LEU A CA 1
ATOM 685 C C . LEU A 1 94 ? 17.788 -6.376 1.314 1.00 70.50 94 LEU A C 1
ATOM 687 O O . LEU A 1 94 ? 16.833 -6.439 2.088 1.00 70.50 94 LEU A O 1
ATOM 691 N N . PHE A 1 95 ? 17.649 -6.517 -0.009 1.00 70.00 95 PHE A N 1
ATOM 692 C CA . PHE A 1 95 ? 16.367 -6.854 -0.643 1.00 70.00 95 PHE A CA 1
ATOM 693 C C . PHE A 1 95 ? 15.828 -8.192 -0.130 1.00 70.00 95 PHE A C 1
ATOM 695 O O . PHE A 1 95 ? 14.672 -8.289 0.280 1.00 70.00 95 PHE A O 1
ATOM 702 N N . ASP A 1 96 ? 16.692 -9.205 -0.102 1.00 71.88 96 ASP A N 1
ATOM 703 C CA . ASP A 1 96 ? 16.373 -10.541 0.390 1.00 71.88 96 ASP A CA 1
ATOM 704 C C . ASP A 1 96 ? 15.967 -10.539 1.867 1.00 71.88 96 ASP A C 1
ATOM 706 O O . ASP A 1 96 ? 14.982 -11.178 2.236 1.00 71.88 96 ASP A O 1
ATOM 710 N N . ALA A 1 97 ? 16.704 -9.815 2.712 1.00 71.44 97 ALA A N 1
ATOM 711 C CA . ALA A 1 97 ? 16.408 -9.684 4.134 1.00 71.44 97 ALA A CA 1
ATOM 712 C C . ALA A 1 97 ? 15.074 -8.965 4.379 1.00 71.44 97 ALA A C 1
ATOM 714 O O . ALA A 1 97 ? 14.307 -9.391 5.237 1.00 71.44 97 ALA A O 1
ATOM 715 N N . ALA A 1 98 ? 14.767 -7.918 3.607 1.00 71.19 98 ALA A N 1
ATOM 716 C CA . ALA A 1 98 ? 13.492 -7.211 3.687 1.00 71.19 98 ALA A CA 1
ATOM 717 C C . ALA A 1 98 ? 12.319 -8.094 3.220 1.00 71.19 98 ALA A C 1
ATOM 719 O O . ALA A 1 98 ? 11.302 -8.186 3.903 1.00 71.19 98 ALA A O 1
ATOM 720 N N . ALA A 1 99 ? 12.476 -8.812 2.104 1.00 69.69 99 ALA A N 1
ATOM 721 C CA . ALA A 1 99 ? 11.457 -9.730 1.595 1.00 69.69 99 ALA A CA 1
ATOM 722 C C . ALA A 1 99 ? 11.195 -10.912 2.548 1.00 69.69 99 ALA A C 1
ATOM 724 O O . ALA A 1 99 ? 10.057 -11.360 2.695 1.00 69.69 99 ALA A O 1
ATOM 725 N N . LYS A 1 100 ? 12.245 -11.402 3.220 1.00 72.31 100 LYS A N 1
ATOM 726 C CA . LYS A 1 100 ? 12.195 -12.508 4.191 1.00 72.31 100 LYS A CA 1
ATOM 727 C C . LYS A 1 100 ? 12.035 -12.033 5.637 1.00 72.31 100 LYS A C 1
ATOM 729 O O . LYS A 1 100 ? 12.186 -12.851 6.543 1.00 72.31 100 LYS A O 1
ATOM 734 N N . ALA A 1 101 ? 11.766 -10.744 5.861 1.00 68.88 101 ALA A N 1
ATOM 735 C CA . ALA A 1 101 ? 11.676 -10.178 7.200 1.00 68.88 101 ALA A CA 1
ATOM 736 C C . ALA A 1 101 ? 10.685 -10.979 8.055 1.00 68.88 101 ALA A C 1
ATOM 738 O O . ALA A 1 101 ? 9.589 -11.315 7.591 1.00 68.88 101 ALA A O 1
ATOM 739 N N . ASP A 1 102 ? 11.074 -11.296 9.292 1.00 65.44 102 ASP A N 1
ATOM 740 C CA . ASP A 1 102 ? 10.185 -11.968 10.237 1.00 65.44 102 ASP A CA 1
ATOM 741 C C . ASP A 1 102 ? 8.956 -11.068 10.471 1.00 65.44 102 ASP A C 1
ATOM 743 O O . ASP A 1 102 ? 9.107 -9.857 10.665 1.00 65.44 102 ASP A O 1
ATOM 747 N N . PRO A 1 103 ? 7.722 -11.603 10.428 1.00 57.16 103 PRO A N 1
ATOM 748 C CA . PRO A 1 103 ? 6.538 -10.841 10.819 1.00 57.16 103 PRO A CA 1
ATOM 749 C C . PRO A 1 103 ? 6.597 -10.319 12.263 1.00 57.16 103 PRO A C 1
ATOM 751 O O . PRO A 1 103 ? 5.831 -9.420 12.605 1.00 57.16 103 PRO A O 1
ATOM 754 N N . LYS A 1 104 ? 7.464 -10.869 13.121 1.00 61.41 104 LYS A N 1
ATOM 755 C CA . LYS A 1 104 ? 7.704 -10.361 14.469 1.00 61.41 104 LYS A CA 1
ATOM 756 C C . LYS A 1 104 ? 8.778 -9.272 14.442 1.00 61.41 104 LYS A C 1
ATOM 758 O O . LYS A 1 104 ? 9.920 -9.557 14.081 1.00 61.41 104 LYS A O 1
ATOM 763 N N . PRO A 1 105 ? 8.457 -8.044 14.876 1.00 64.25 105 PRO A N 1
ATOM 764 C CA . PRO A 1 105 ? 9.460 -7.001 14.970 1.00 64.25 105 PRO A CA 1
ATOM 765 C C . PRO A 1 105 ? 10.506 -7.335 16.033 1.00 64.25 105 PRO A C 1
ATOM 767 O O . PRO A 1 105 ? 10.234 -8.042 17.007 1.00 64.25 105 PRO A O 1
ATOM 770 N N . ALA A 1 106 ? 11.706 -6.775 15.860 1.00 66.44 106 ALA A N 1
ATOM 771 C CA . ALA A 1 106 ? 12.826 -6.967 16.783 1.00 66.44 106 ALA A CA 1
ATOM 772 C C . ALA A 1 106 ? 12.489 -6.536 18.225 1.00 66.44 106 ALA A C 1
ATOM 774 O O . ALA A 1 106 ? 13.051 -7.067 19.183 1.00 66.44 106 ALA A O 1
ATOM 775 N N . GLN A 1 107 ? 11.554 -5.595 18.380 1.00 72.75 107 GLN A N 1
ATOM 776 C CA . GLN A 1 107 ? 10.903 -5.263 19.643 1.00 72.75 107 GLN A CA 1
ATOM 777 C C . GLN A 1 107 ? 9.398 -5.108 19.401 1.00 72.75 107 GLN A C 1
ATOM 779 O O . GLN A 1 107 ? 9.022 -4.473 18.416 1.00 72.75 107 GLN A O 1
ATOM 784 N N . PRO A 1 108 ? 8.533 -5.655 20.271 1.00 79.88 108 PRO A N 1
ATOM 785 C CA . PRO A 1 108 ? 7.093 -5.526 20.103 1.00 79.88 108 PRO A CA 1
ATOM 786 C C . PRO A 1 108 ? 6.662 -4.064 20.234 1.00 79.88 108 PRO A C 1
ATOM 788 O O . PRO A 1 108 ? 7.078 -3.363 21.157 1.00 79.88 108 PRO A O 1
ATOM 791 N N . LEU A 1 109 ? 5.778 -3.626 19.338 1.00 89.88 109 LEU A N 1
ATOM 792 C CA . LEU A 1 109 ? 5.110 -2.336 19.459 1.00 89.88 109 LEU A CA 1
ATOM 793 C C . LEU A 1 109 ? 4.294 -2.275 20.757 1.00 89.88 109 LEU A C 1
ATOM 795 O O . LEU A 1 109 ? 3.618 -3.240 21.125 1.00 89.88 109 LEU A O 1
ATOM 799 N N . VAL A 1 110 ? 4.315 -1.120 21.425 1.00 94.25 110 VAL A N 1
ATOM 800 C CA . VAL A 1 110 ? 3.417 -0.854 22.557 1.00 94.25 110 VAL A CA 1
ATOM 801 C C . VAL A 1 110 ? 2.114 -0.313 21.987 1.00 94.25 110 VAL A C 1
ATOM 803 O O . VAL A 1 110 ? 2.103 0.752 21.368 1.00 94.25 110 VAL A O 1
ATOM 806 N N . ILE A 1 111 ? 1.033 -1.070 22.169 1.00 95.38 111 ILE A N 1
ATOM 807 C CA . ILE A 1 111 ? -0.286 -0.790 21.596 1.00 95.38 111 ILE A CA 1
ATOM 808 C C . ILE A 1 111 ? -1.264 -0.544 22.742 1.00 95.38 111 ILE A C 1
ATOM 810 O O . ILE A 1 111 ? -1.581 -1.451 23.510 1.00 95.38 111 ILE A O 1
ATOM 814 N N . GLU A 1 112 ? -1.759 0.682 22.838 1.00 97.25 112 GLU A N 1
ATOM 815 C CA . GLU A 1 112 ? -2.742 1.090 23.838 1.00 97.25 112 GLU A CA 1
ATOM 816 C C . GLU A 1 112 ? -4.086 1.347 23.154 1.00 97.25 112 GLU A C 1
ATOM 818 O O . GLU A 1 112 ? -4.165 2.125 22.202 1.00 97.25 112 GLU A O 1
ATOM 823 N N . ALA A 1 113 ? -5.157 0.711 23.633 1.00 97.50 113 ALA A N 1
ATOM 824 C CA . ALA A 1 113 ? -6.502 0.979 23.133 1.00 97.50 113 ALA A CA 1
ATOM 825 C C . ALA A 1 113 ? -6.919 2.426 23.449 1.00 97.50 113 ALA A C 1
ATOM 827 O O . ALA A 1 113 ? -6.712 2.922 24.558 1.00 97.50 113 ALA A O 1
ATOM 828 N N . ALA A 1 114 ? -7.531 3.093 22.475 1.00 97.69 114 ALA A N 1
ATOM 829 C CA . ALA A 1 114 ? -7.938 4.494 22.550 1.00 97.69 114 ALA A CA 1
ATOM 830 C C . ALA A 1 114 ? -9.426 4.709 22.207 1.00 97.69 114 ALA A C 1
ATOM 832 O O . ALA A 1 114 ? -9.845 5.841 21.970 1.00 97.69 114 ALA A O 1
ATOM 833 N N . GLY A 1 115 ? -10.230 3.641 22.223 1.00 97.62 115 GLY A N 1
ATOM 834 C CA . GLY A 1 115 ? -11.667 3.673 21.945 1.00 97.62 115 GLY A CA 1
ATOM 835 C C . GLY A 1 115 ? -11.989 3.313 20.498 1.00 97.62 115 GLY A C 1
ATOM 836 O O . GLY A 1 115 ? -11.250 2.572 19.863 1.00 97.62 115 GLY A O 1
ATOM 837 N N . THR A 1 116 ? -13.099 3.835 19.983 1.00 98.06 116 THR A N 1
ATOM 838 C CA . THR A 1 116 ? -13.568 3.599 18.610 1.00 98.06 116 THR A CA 1
ATOM 839 C C . THR A 1 116 ? -13.813 4.922 17.905 1.00 98.06 116 THR A C 1
ATOM 841 O O . THR A 1 116 ? -14.255 5.886 18.533 1.00 98.06 116 THR A O 1
ATOM 844 N N . THR A 1 117 ? -13.603 4.966 16.595 1.00 97.75 117 THR A N 1
ATOM 845 C CA . THR A 1 117 ? -13.922 6.134 15.767 1.00 97.75 117 THR A CA 1
ATOM 846 C C . THR A 1 117 ? -14.442 5.701 14.400 1.00 97.75 117 THR A C 1
ATOM 848 O O . THR A 1 117 ? -14.311 4.541 14.017 1.00 97.75 117 THR A O 1
ATOM 851 N N . THR A 1 118 ? -15.072 6.619 13.672 1.00 98.00 118 THR A N 1
ATOM 852 C CA . THR A 1 118 ? -15.579 6.365 12.318 1.00 98.00 118 THR A CA 1
ATOM 853 C C . THR A 1 118 ? -14.790 7.181 11.306 1.00 98.00 118 THR A C 1
ATOM 855 O O . THR A 1 118 ? -14.644 8.390 11.469 1.00 98.00 118 THR A O 1
ATOM 858 N N . VAL A 1 119 ? -14.312 6.525 10.249 1.00 97.88 119 VAL A N 1
ATOM 859 C CA . VAL A 1 119 ? -13.556 7.136 9.147 1.00 97.88 119 VAL A CA 1
ATOM 860 C C . VAL A 1 119 ? -14.174 6.670 7.834 1.00 97.88 119 VAL A C 1
ATOM 862 O O . VAL A 1 119 ? -14.367 5.473 7.636 1.00 97.88 119 VAL A O 1
ATOM 865 N N . ALA A 1 120 ? -14.534 7.611 6.957 1.00 96.88 120 ALA A N 1
ATOM 866 C CA . ALA A 1 120 ? -15.194 7.337 5.673 1.00 96.88 120 ALA A CA 1
ATOM 867 C C . ALA A 1 120 ? -16.396 6.363 5.759 1.00 96.88 120 ALA A C 1
ATOM 869 O O . ALA A 1 120 ? -16.632 5.573 4.851 1.00 96.88 120 ALA A O 1
ATOM 870 N N . GLY A 1 121 ? -17.158 6.415 6.858 1.00 96.69 121 GLY A N 1
ATOM 871 C CA . GLY A 1 121 ? -18.331 5.559 7.084 1.00 96.69 121 GLY A CA 1
ATOM 872 C C . GLY A 1 121 ? -18.041 4.196 7.721 1.00 96.69 121 GLY A C 1
ATOM 873 O O . GLY A 1 121 ? -18.986 3.502 8.082 1.00 96.69 121 GLY A O 1
ATOM 874 N N . PHE A 1 122 ? -16.773 3.835 7.936 1.00 98.12 122 PHE A N 1
ATOM 875 C CA . PHE A 1 122 ? -16.382 2.597 8.609 1.00 98.12 122 PHE A CA 1
ATOM 876 C C . PHE A 1 122 ? -16.014 2.867 10.063 1.00 98.12 122 PHE A C 1
ATOM 878 O O . PHE A 1 122 ? -15.189 3.735 10.357 1.00 98.12 122 PHE A O 1
ATOM 885 N N . THR A 1 123 ? -16.606 2.109 10.984 1.00 98.44 123 THR A N 1
ATOM 886 C CA . THR A 1 123 ? -16.190 2.117 12.388 1.00 98.44 123 THR A CA 1
ATOM 887 C C . THR A 1 123 ? -14.925 1.277 12.551 1.00 98.44 123 THR A C 1
ATOM 889 O O . THR A 1 123 ? -14.842 0.149 12.062 1.00 98.44 123 THR A O 1
ATOM 892 N N . GLY A 1 124 ? -13.938 1.835 13.244 1.00 98.25 124 GLY A N 1
ATOM 893 C CA . GLY A 1 124 ? -12.694 1.167 13.591 1.00 98.25 124 GLY A CA 1
ATOM 894 C C . GLY A 1 124 ? -12.318 1.372 15.053 1.00 98.25 124 GLY A C 1
ATO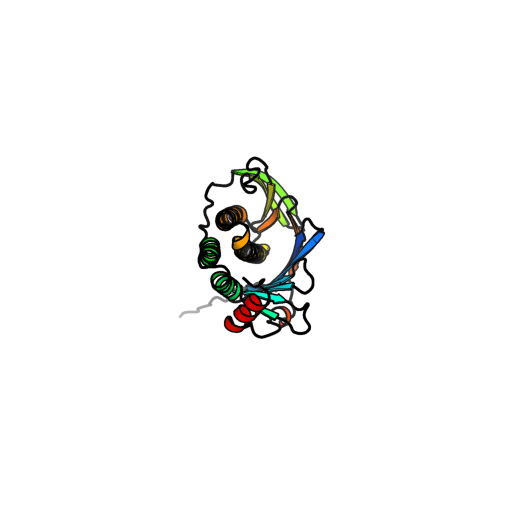M 895 O O . GLY A 1 124 ? -12.724 2.346 15.695 1.00 98.25 124 GLY A O 1
ATOM 896 N N . ASP A 1 125 ? -11.512 0.449 15.557 1.00 98.69 125 ASP A N 1
ATOM 897 C CA . ASP A 1 125 ? -10.846 0.560 16.844 1.00 98.69 125 ASP A CA 1
ATOM 898 C C . ASP A 1 125 ? -9.667 1.530 16.704 1.00 98.69 125 ASP A C 1
ATOM 900 O O . ASP A 1 125 ? -8.851 1.427 15.781 1.00 98.69 125 ASP A O 1
ATOM 904 N N . ALA A 1 126 ? -9.597 2.501 17.608 1.00 98.44 126 ALA A N 1
ATOM 905 C CA . ALA A 1 126 ? -8.513 3.461 17.698 1.00 98.44 126 ALA A CA 1
ATOM 906 C C . ALA A 1 126 ? -7.463 2.969 18.697 1.00 98.44 126 ALA A C 1
ATOM 908 O O . ALA A 1 126 ? -7.782 2.479 19.783 1.00 98.44 126 ALA A O 1
ATOM 909 N N . TYR A 1 127 ? -6.198 3.167 18.353 1.00 98.19 127 TYR A N 1
ATOM 910 C CA . TYR A 1 127 ? -5.040 2.774 19.138 1.00 98.19 127 TYR A CA 1
ATOM 911 C C . TYR A 1 127 ? -4.014 3.904 19.179 1.00 98.19 127 TYR A C 1
ATOM 913 O O . TYR A 1 127 ? -3.883 4.690 18.240 1.00 98.19 127 TYR A O 1
ATOM 921 N N . ARG A 1 128 ? -3.237 3.952 20.258 1.00 97.12 128 ARG A N 1
ATOM 922 C CA . ARG A 1 128 ? -1.967 4.675 20.322 1.00 97.12 128 ARG A CA 1
ATOM 923 C C . ARG A 1 128 ? -0.846 3.655 20.216 1.00 97.12 128 ARG A C 1
ATOM 925 O O . ARG A 1 128 ? -0.746 2.772 21.064 1.00 97.12 128 ARG A O 1
ATOM 932 N N . ILE A 1 129 ? -0.027 3.765 19.174 1.00 94.88 129 ILE A N 1
ATOM 933 C CA . ILE A 1 129 ? 1.069 2.828 18.916 1.00 94.88 129 ILE A CA 1
ATOM 934 C C . ILE A 1 129 ? 2.410 3.541 19.070 1.00 94.88 129 ILE A C 1
ATOM 936 O O . ILE A 1 129 ? 2.666 4.529 18.384 1.00 94.88 129 ILE A O 1
ATOM 940 N N . LYS A 1 130 ? 3.272 3.027 19.949 1.00 93.62 130 LYS A N 1
ATOM 941 C CA . LYS A 1 130 ? 4.654 3.489 20.153 1.00 93.62 130 LYS A CA 1
ATOM 942 C C . LYS A 1 130 ? 5.657 2.479 19.593 1.00 93.62 130 LYS A C 1
ATOM 944 O O . LYS A 1 130 ? 5.335 1.303 19.426 1.00 93.62 130 LYS A O 1
ATOM 949 N N . GLY A 1 131 ? 6.876 2.939 19.317 1.00 88.06 131 GLY A N 1
ATOM 950 C CA . GLY A 1 131 ? 7.965 2.109 18.787 1.00 88.06 131 GLY A CA 1
ATOM 951 C C . GLY A 1 131 ? 8.001 1.957 17.261 1.00 88.06 131 GLY A C 1
ATOM 952 O O . GLY A 1 131 ? 8.932 1.332 16.754 1.00 88.06 131 GLY A O 1
ATOM 953 N N . ILE A 1 132 ? 7.043 2.546 16.527 1.00 84.31 132 ILE A N 1
ATOM 954 C CA . ILE A 1 132 ? 7.075 2.617 15.052 1.00 84.31 132 ILE A CA 1
ATOM 955 C C . ILE A 1 132 ? 8.165 3.592 14.586 1.00 84.31 132 ILE A C 1
ATOM 957 O O . ILE A 1 132 ? 8.920 3.292 13.665 1.00 84.31 132 ILE A O 1
ATOM 961 N N . ASP A 1 133 ? 8.247 4.777 15.200 1.00 82.56 133 ASP A N 1
ATOM 962 C CA . ASP A 1 133 ? 9.344 5.712 14.945 1.00 82.56 133 ASP A CA 1
ATOM 963 C C . ASP A 1 133 ? 10.558 5.292 15.780 1.00 82.56 133 ASP A C 1
ATOM 965 O O . ASP A 1 133 ? 10.601 5.520 16.987 1.00 82.56 133 ASP A O 1
ATOM 969 N N . LYS A 1 134 ? 11.551 4.669 15.140 1.00 77.75 134 LYS A N 1
ATOM 970 C CA . LYS A 1 134 ? 12.772 4.219 15.823 1.00 77.75 134 LYS A CA 1
ATOM 971 C C . LYS A 1 134 ? 13.646 5.377 16.312 1.00 77.75 134 LYS A C 1
ATOM 973 O O . LYS A 1 134 ? 14.435 5.174 17.229 1.00 77.75 134 LYS A O 1
ATOM 978 N N . MET A 1 135 ? 13.502 6.573 15.737 1.00 80.00 135 MET A N 1
ATOM 979 C CA . MET A 1 135 ? 14.219 7.765 16.196 1.00 80.00 135 MET A CA 1
ATOM 980 C C . MET A 1 135 ? 13.564 8.357 17.446 1.00 80.00 135 MET A C 1
ATOM 982 O O . MET A 1 135 ? 14.263 8.877 18.311 1.00 80.00 135 MET A O 1
ATOM 986 N N . ASN A 1 136 ? 12.238 8.244 17.563 1.00 84.75 136 ASN A N 1
ATOM 987 C CA . ASN A 1 136 ? 11.466 8.748 18.699 1.00 84.75 136 ASN A CA 1
ATOM 988 C C . ASN A 1 136 ? 10.496 7.677 19.234 1.00 84.75 136 ASN A C 1
ATOM 990 O O . ASN A 1 136 ? 9.278 7.843 19.113 1.00 84.75 136 ASN A O 1
ATOM 994 N N . PRO A 1 137 ? 10.997 6.590 19.853 1.00 86.38 137 PRO A N 1
ATOM 995 C CA . PRO A 1 137 ? 10.187 5.411 20.176 1.00 86.38 137 PRO A CA 1
ATOM 996 C C . PRO A 1 137 ? 9.025 5.695 21.135 1.00 86.38 137 PRO A C 1
ATOM 998 O O . PRO A 1 137 ? 7.997 5.028 21.051 1.00 86.38 137 PRO A O 1
ATOM 1001 N N . GLU A 1 138 ? 9.145 6.715 21.989 1.00 90.75 138 GLU A N 1
ATOM 1002 C CA . GLU A 1 138 ? 8.091 7.135 22.924 1.00 90.75 138 GLU A CA 1
ATOM 1003 C C . GLU A 1 138 ? 6.945 7.915 22.264 1.00 90.75 138 GLU A C 1
ATOM 1005 O O . GLU A 1 138 ? 5.876 8.080 22.863 1.00 90.75 138 GLU A O 1
ATOM 1010 N N . THR A 1 139 ? 7.142 8.396 21.033 1.00 91.06 139 THR A N 1
ATOM 1011 C CA . THR A 1 139 ? 6.115 9.144 20.306 1.00 91.06 139 THR A CA 1
ATOM 1012 C C . THR A 1 139 ? 5.046 8.183 19.815 1.00 91.06 139 THR A C 1
ATOM 1014 O O . THR A 1 139 ? 5.278 7.349 18.939 1.00 91.06 139 THR A O 1
ATOM 1017 N N . ALA A 1 140 ? 3.850 8.311 20.385 1.00 93.38 140 ALA A N 1
ATOM 1018 C CA . ALA A 1 140 ? 2.704 7.529 19.963 1.00 93.38 140 ALA A CA 1
ATOM 1019 C C . ALA A 1 140 ? 2.125 8.062 18.647 1.00 93.38 140 ALA A C 1
ATOM 1021 O O . ALA A 1 140 ? 1.935 9.266 18.474 1.00 93.38 140 ALA A O 1
ATOM 1022 N N . ILE A 1 141 ? 1.774 7.144 17.754 1.00 93.75 141 ILE A N 1
ATOM 1023 C CA . ILE A 1 141 ? 1.030 7.416 16.529 1.00 93.75 141 ILE A CA 1
ATOM 1024 C C . ILE A 1 141 ? -0.402 6.928 16.732 1.00 93.75 141 ILE A C 1
ATOM 1026 O O . ILE A 1 141 ? -0.625 5.823 17.229 1.00 93.75 141 ILE A O 1
ATOM 1030 N N . GLU A 1 142 ? -1.376 7.756 16.360 1.00 95.62 142 GLU A N 1
ATOM 1031 C CA . GLU A 1 142 ? -2.776 7.336 16.297 1.00 95.62 142 GLU A CA 1
ATOM 1032 C C . GLU A 1 142 ? -2.946 6.323 15.161 1.00 95.62 142 GLU A C 1
ATOM 1034 O O . GLU A 1 142 ? -2.581 6.596 14.021 1.00 95.62 142 GLU A O 1
ATOM 1039 N N . TRP A 1 143 ? -3.512 5.162 15.451 1.00 97.31 143 TRP A N 1
ATOM 1040 C CA . TRP A 1 143 ? -3.825 4.145 14.457 1.00 97.31 143 TRP A CA 1
ATOM 1041 C C . TRP A 1 143 ? -5.290 3.777 14.585 1.00 97.31 143 TRP A C 1
ATOM 1043 O O . TRP A 1 143 ? -5.731 3.384 15.659 1.00 97.31 143 TRP A O 1
ATOM 1053 N N . VAL A 1 144 ? -6.044 3.899 13.503 1.00 98.44 144 VAL A N 1
ATOM 1054 C CA . VAL A 1 144 ? -7.436 3.456 13.457 1.00 98.44 144 VAL A CA 1
ATOM 1055 C C . VAL A 1 144 ? -7.504 2.298 12.488 1.00 98.44 144 VAL A C 1
ATOM 1057 O O . VAL A 1 144 ? -7.116 2.455 11.330 1.00 98.44 144 VAL A O 1
ATOM 1060 N N . ALA A 1 145 ? -8.001 1.153 12.941 1.00 98.31 145 ALA A N 1
ATOM 1061 C CA . ALA A 1 145 ? -8.153 -0.034 12.113 1.00 98.31 145 ALA A CA 1
ATOM 1062 C C . ALA A 1 145 ? -9.543 -0.638 12.257 1.00 98.31 145 ALA A C 1
ATOM 1064 O O . ALA A 1 145 ? -10.164 -0.554 13.312 1.00 98.31 145 ALA A O 1
ATOM 1065 N N . THR A 1 146 ? -10.026 -1.271 11.195 1.00 98.56 146 THR A N 1
ATOM 1066 C CA . THR A 1 146 ? -11.288 -2.007 11.217 1.00 98.56 146 THR A CA 1
ATOM 1067 C C . THR A 1 146 ? -11.085 -3.460 10.826 1.00 98.56 146 THR A C 1
ATOM 1069 O O . THR A 1 146 ? -10.191 -3.806 10.054 1.00 98.56 146 THR A O 1
ATOM 1072 N N . ARG A 1 147 ? -11.937 -4.321 11.377 1.00 98.00 147 ARG A N 1
ATOM 1073 C CA . ARG A 1 147 ? -12.032 -5.740 11.015 1.00 98.00 147 ARG A CA 1
ATOM 1074 C C . ARG A 1 147 ? -13.242 -6.022 10.129 1.00 98.00 147 ARG A C 1
ATOM 1076 O O . ARG A 1 147 ? -13.609 -7.182 9.967 1.00 98.00 147 ARG A O 1
ATOM 1083 N N . ASP A 1 148 ? -13.865 -4.975 9.587 1.00 97.56 148 ASP A N 1
ATOM 1084 C CA . ASP A 1 148 ? -14.942 -5.114 8.616 1.00 97.56 148 ASP A CA 1
ATOM 1085 C C . ASP A 1 148 ? -14.459 -5.960 7.418 1.00 97.56 148 ASP A C 1
ATOM 1087 O O . ASP A 1 148 ? -13.476 -5.587 6.762 1.00 97.56 148 ASP A O 1
ATOM 1091 N N . PRO A 1 149 ? -15.108 -7.104 7.123 1.00 95.19 149 PRO A N 1
ATOM 1092 C CA . PRO A 1 149 ? -14.694 -7.979 6.032 1.00 95.19 149 PRO A CA 1
ATOM 1093 C C . PRO A 1 149 ? -14.740 -7.292 4.662 1.00 95.19 149 PRO A C 1
ATOM 1095 O O . PRO A 1 149 ? -13.974 -7.686 3.782 1.00 95.19 149 PRO A O 1
ATOM 1098 N N . ALA A 1 150 ? -15.562 -6.251 4.480 1.00 94.44 150 ALA A N 1
ATOM 1099 C CA . ALA A 1 150 ? -15.631 -5.492 3.231 1.00 94.44 150 ALA A CA 1
ATOM 1100 C C . ALA A 1 150 ? -14.308 -4.782 2.890 1.00 94.44 150 ALA A C 1
ATOM 1102 O O . ALA A 1 150 ? -14.036 -4.527 1.719 1.00 94.44 150 ALA A O 1
ATOM 1103 N N . LEU A 1 151 ? -13.463 -4.498 3.891 1.00 96.75 15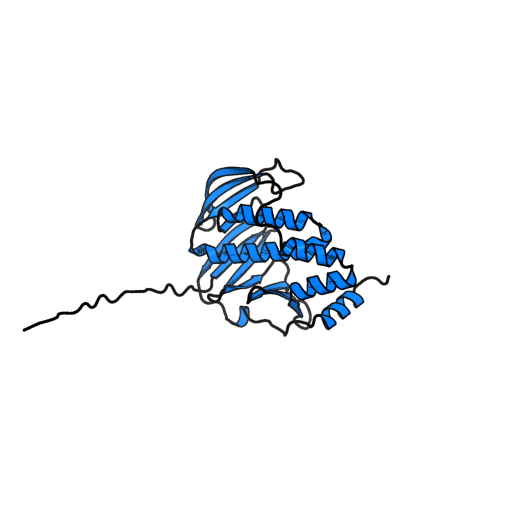1 LEU A N 1
ATOM 1104 C CA . LEU A 1 151 ? -12.160 -3.850 3.710 1.00 96.75 151 LEU A CA 1
ATOM 1105 C C . LEU A 1 151 ? -10.968 -4.797 3.846 1.00 96.75 151 LEU A C 1
ATOM 1107 O O . LEU A 1 151 ? -9.820 -4.353 3.763 1.00 96.75 151 LEU A O 1
ATOM 1111 N N . ALA A 1 152 ? -11.189 -6.098 4.029 1.00 94.94 152 ALA A N 1
ATOM 1112 C CA . ALA A 1 152 ? -10.093 -7.063 4.077 1.00 94.94 152 ALA A CA 1
ATOM 1113 C C . ALA A 1 152 ? -9.240 -7.076 2.783 1.00 94.94 152 ALA A C 1
ATOM 1115 O O . ALA A 1 152 ? -8.008 -7.081 2.902 1.00 94.94 152 ALA A O 1
ATOM 1116 N N . PRO A 1 153 ? -9.819 -7.007 1.559 1.00 93.75 153 PRO A N 1
ATOM 1117 C CA . PRO A 1 153 ? -9.028 -6.914 0.329 1.00 93.75 153 PRO A CA 1
ATOM 1118 C C . PRO A 1 153 ? -8.157 -5.653 0.292 1.00 93.75 153 PRO A C 1
ATOM 1120 O O . PRO A 1 153 ? -6.968 -5.731 -0.020 1.00 93.75 153 PRO A O 1
ATOM 1123 N N . ALA A 1 154 ? -8.718 -4.514 0.704 1.00 95.00 154 ALA A N 1
ATOM 1124 C CA . ALA A 1 154 ? -8.019 -3.236 0.780 1.00 95.00 154 ALA A CA 1
ATOM 1125 C C . ALA A 1 154 ? -6.8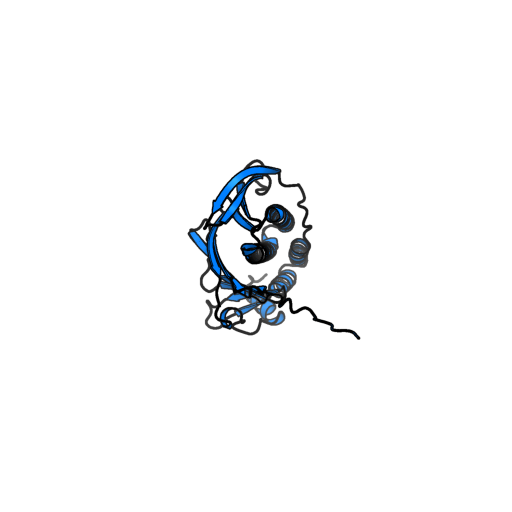30 -3.265 1.748 1.00 95.00 154 ALA A C 1
ATOM 1127 O O . ALA A 1 154 ? -5.739 -2.810 1.405 1.00 95.00 154 ALA A O 1
ATOM 1128 N N . GLY A 1 155 ? -7.011 -3.846 2.939 1.00 94.94 155 GLY A N 1
ATOM 1129 C CA . GLY A 1 155 ? -5.937 -3.993 3.922 1.00 94.94 155 GLY A CA 1
ATOM 1130 C C . GLY A 1 155 ? -4.788 -4.855 3.406 1.00 94.94 155 GLY A C 1
ATOM 1131 O O . GLY A 1 155 ? -3.626 -4.480 3.557 1.00 94.94 155 GLY A O 1
ATOM 1132 N N . LYS A 1 156 ? -5.101 -5.968 2.729 1.00 92.81 156 LYS A N 1
ATOM 1133 C CA . LYS A 1 156 ? -4.094 -6.824 2.085 1.00 92.81 156 LYS A CA 1
ATOM 1134 C C . LYS A 1 156 ? -3.331 -6.070 0.992 1.00 92.81 156 LYS A C 1
ATOM 1136 O O . LYS A 1 156 ? -2.103 -6.103 0.987 1.00 92.81 156 LYS A O 1
ATOM 1141 N N . ALA A 1 157 ? -4.048 -5.381 0.105 1.00 92.62 157 ALA A N 1
ATOM 1142 C CA . ALA A 1 157 ? -3.469 -4.602 -0.987 1.00 92.62 157 ALA A CA 1
ATOM 1143 C C . ALA A 1 157 ? -2.543 -3.484 -0.476 1.00 92.62 157 ALA A C 1
ATOM 1145 O O . ALA A 1 157 ? -1.412 -3.346 -0.943 1.00 92.62 157 ALA A O 1
ATOM 1146 N N . MET A 1 158 ? -2.994 -2.727 0.531 1.00 93.12 158 MET A N 1
ATOM 1147 C CA . MET A 1 158 ? -2.195 -1.683 1.171 1.00 93.12 158 MET A CA 1
ATOM 1148 C C . MET A 1 158 ? -0.926 -2.261 1.807 1.00 93.12 158 MET A C 1
ATOM 1150 O O . MET A 1 158 ? 0.158 -1.727 1.578 1.00 93.12 158 MET A O 1
ATOM 1154 N N . LEU A 1 159 ? -1.032 -3.358 2.567 1.00 91.62 159 LEU A N 1
ATOM 1155 C CA . LEU A 1 159 ? 0.134 -3.989 3.191 1.00 91.62 159 LEU A CA 1
ATOM 1156 C C . LEU A 1 159 ? 1.155 -4.430 2.136 1.00 91.62 159 LEU A C 1
ATOM 1158 O O . LEU A 1 159 ? 2.330 -4.097 2.249 1.00 91.62 159 LEU A O 1
ATOM 1162 N N . GLN A 1 160 ? 0.705 -5.113 1.079 1.00 87.62 160 GLN A N 1
ATOM 1163 C CA . GLN A 1 160 ? 1.573 -5.550 -0.019 1.00 87.62 160 GLN A CA 1
ATOM 1164 C C . GLN A 1 160 ? 2.295 -4.375 -0.688 1.00 87.62 160 GLN A C 1
ATOM 1166 O O . GLN A 1 160 ? 3.501 -4.446 -0.926 1.00 87.62 160 GLN A O 1
ATOM 1171 N N . PHE A 1 161 ? 1.584 -3.276 -0.954 1.00 87.06 161 PHE A N 1
ATOM 1172 C CA . PHE A 1 161 ? 2.181 -2.066 -1.516 1.00 87.06 161 PHE A CA 1
ATOM 1173 C C . PHE A 1 161 ? 3.235 -1.449 -0.587 1.00 87.06 161 PHE A C 1
ATOM 1175 O O . PHE A 1 161 ? 4.351 -1.138 -1.014 1.00 87.06 161 PHE A O 1
ATOM 1182 N N . MET A 1 162 ? 2.904 -1.280 0.694 1.00 88.12 162 MET A N 1
ATOM 1183 C CA . MET A 1 162 ? 3.829 -0.701 1.664 1.00 88.12 162 MET A CA 1
ATOM 1184 C C . MET A 1 162 ? 5.063 -1.593 1.881 1.00 88.12 162 MET A C 1
ATOM 1186 O O . MET A 1 162 ? 6.172 -1.081 2.011 1.00 88.12 162 MET A O 1
ATOM 1190 N N . GLU A 1 163 ? 4.916 -2.920 1.860 1.00 86.12 163 GLU A N 1
ATOM 1191 C CA . GLU A 1 163 ? 6.053 -3.844 1.952 1.00 86.12 163 GLU A CA 1
ATOM 1192 C C . GLU A 1 163 ? 6.959 -3.721 0.731 1.00 86.12 163 GLU A C 1
ATOM 1194 O O . GLU A 1 163 ? 8.171 -3.567 0.868 1.00 86.12 163 GLU A O 1
ATOM 1199 N N . ALA A 1 164 ? 6.375 -3.717 -0.466 1.00 81.25 164 ALA A N 1
ATOM 1200 C CA . ALA A 1 164 ? 7.129 -3.617 -1.705 1.00 81.25 164 ALA A CA 1
ATOM 1201 C C . ALA A 1 164 ? 7.892 -2.285 -1.825 1.00 81.25 164 ALA A C 1
ATOM 1203 O O . ALA A 1 164 ? 9.055 -2.261 -2.233 1.00 81.25 164 ALA A O 1
ATOM 1204 N N . THR A 1 165 ? 7.276 -1.174 -1.416 1.00 82.31 165 THR A N 1
ATOM 1205 C CA . THR A 1 165 ? 7.959 0.129 -1.357 1.00 82.31 165 THR A CA 1
ATOM 1206 C C . THR A 1 165 ? 9.080 0.153 -0.319 1.00 82.31 165 THR A C 1
ATOM 1208 O O . THR A 1 165 ? 10.144 0.707 -0.594 1.00 82.31 165 THR A O 1
ATOM 1211 N N . MET A 1 166 ? 8.904 -0.500 0.833 1.00 83.50 166 MET A N 1
ATOM 1212 C CA . MET A 1 166 ? 9.962 -0.609 1.840 1.00 83.50 166 MET A CA 1
ATOM 1213 C C . MET A 1 166 ? 11.135 -1.465 1.349 1.00 83.50 166 MET A C 1
ATOM 1215 O O . MET A 1 166 ? 12.294 -1.112 1.559 1.00 83.50 166 MET A O 1
ATOM 1219 N N . VAL A 1 167 ? 10.846 -2.553 0.632 1.00 81.00 167 VAL A N 1
ATOM 1220 C CA . VAL A 1 167 ? 11.850 -3.394 -0.032 1.00 81.00 167 VAL A CA 1
ATOM 1221 C C . VAL A 1 167 ? 12.661 -2.570 -1.042 1.00 81.00 167 VAL A C 1
ATOM 1223 O O . VAL A 1 167 ? 13.886 -2.647 -1.034 1.00 81.00 167 VAL A O 1
ATOM 1226 N N . MET A 1 168 ? 12.019 -1.708 -1.843 1.00 78.62 168 MET A N 1
ATOM 1227 C CA . MET A 1 168 ? 12.724 -0.768 -2.735 1.00 78.62 168 MET A CA 1
ATOM 1228 C C . MET A 1 168 ? 13.595 0.249 -1.995 1.00 78.62 168 MET A C 1
ATOM 1230 O O . MET A 1 168 ? 14.640 0.643 -2.509 1.00 78.62 168 MET A O 1
ATOM 1234 N N . ALA A 1 169 ? 13.176 0.683 -0.807 1.00 81.31 169 ALA A N 1
ATOM 1235 C CA . ALA A 1 169 ? 13.919 1.638 0.007 1.00 81.31 169 ALA A 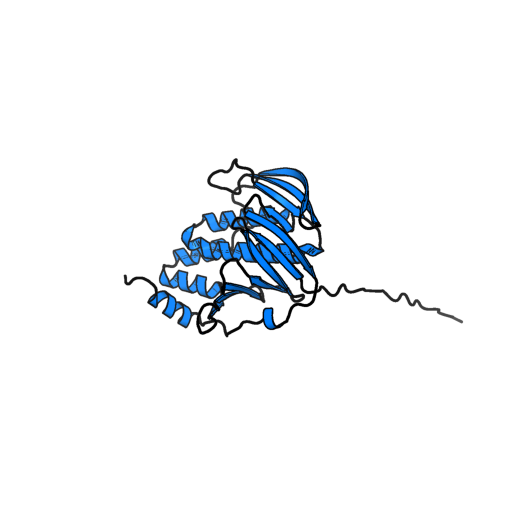CA 1
ATOM 1236 C C . ALA A 1 169 ? 15.075 0.995 0.797 1.00 81.31 169 ALA A C 1
ATOM 1238 O O . ALA A 1 169 ? 15.981 1.712 1.225 1.00 81.31 169 ALA A O 1
ATOM 1239 N N . ALA A 1 170 ? 15.082 -0.333 0.976 1.00 81.75 170 ALA A N 1
ATOM 1240 C CA . ALA A 1 170 ? 16.071 -1.060 1.778 1.00 81.75 170 ALA A CA 1
ATOM 1241 C C . ALA A 1 170 ? 17.543 -0.734 1.439 1.00 81.75 170 ALA A C 1
ATOM 1243 O O . ALA A 1 170 ? 18.310 -0.489 2.369 1.00 81.75 170 ALA A O 1
ATOM 1244 N N . PRO A 1 171 ? 17.954 -0.611 0.161 1.00 75.75 171 PRO A N 1
ATOM 1245 C CA . PRO A 1 171 ? 19.258 -0.066 -0.235 1.00 75.75 171 PRO A CA 1
ATOM 1246 C C . PRO A 1 171 ? 19.695 1.235 0.453 1.00 75.75 171 PRO A C 1
ATOM 1248 O O . PRO A 1 171 ? 20.885 1.447 0.667 1.00 75.75 171 PRO A O 1
ATOM 1251 N N . MET A 1 172 ? 18.750 2.125 0.764 1.00 79.50 172 MET A N 1
ATOM 1252 C CA . MET A 1 172 ? 19.024 3.451 1.322 1.00 79.50 172 MET A CA 1
ATOM 1253 C C . MET A 1 172 ? 18.999 3.459 2.852 1.00 79.50 172 MET A C 1
ATOM 1255 O O . MET A 1 172 ? 19.704 4.255 3.466 1.00 79.50 172 MET A O 1
ATOM 1259 N N . ILE A 1 173 ? 18.183 2.593 3.462 1.00 80.44 173 ILE A N 1
ATOM 1260 C CA . ILE A 1 173 ? 17.941 2.576 4.917 1.00 80.44 173 ILE A CA 1
ATOM 1261 C C . ILE A 1 173 ? 18.545 1.354 5.630 1.00 80.44 173 ILE A C 1
ATOM 1263 O O . ILE A 1 173 ? 18.485 1.259 6.855 1.00 80.44 173 ILE A O 1
ATOM 1267 N N . GLY A 1 174 ? 19.150 0.427 4.885 1.00 79.06 174 GLY A N 1
ATOM 1268 C CA . GLY A 1 174 ? 19.839 -0.748 5.412 1.00 79.06 17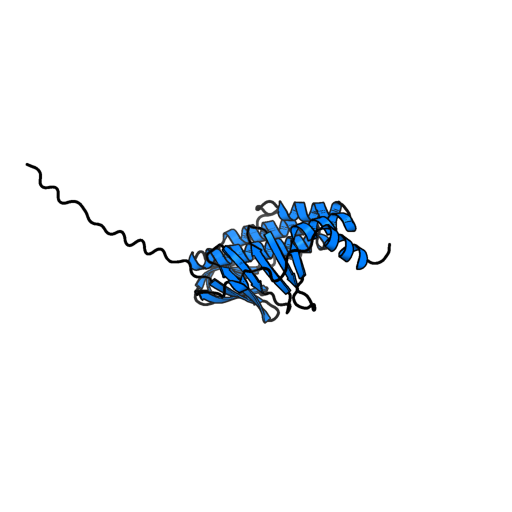4 GLY A CA 1
ATOM 1269 C C . GLY A 1 174 ? 18.913 -1.734 6.129 1.00 79.06 174 GLY A C 1
ATOM 1270 O O . GLY A 1 174 ? 17.740 -1.891 5.790 1.00 79.06 174 GLY A O 1
ATOM 1271 N N . GLU A 1 175 ? 19.452 -2.403 7.151 1.00 76.44 175 GLU A N 1
ATOM 1272 C CA . GLU A 1 175 ? 18.761 -3.447 7.928 1.00 76.44 175 GLU A CA 1
ATOM 1273 C C . GLU A 1 175 ? 17.500 -2.944 8.655 1.00 76.44 175 GLU A C 1
ATOM 1275 O O . GLU A 1 175 ? 16.625 -3.735 9.014 1.00 76.44 175 GLU A O 1
ATOM 1280 N N . VAL A 1 176 ? 17.353 -1.623 8.817 1.00 80.38 176 VAL A N 1
ATOM 1281 C CA . VAL A 1 176 ? 16.158 -1.001 9.405 1.00 80.38 176 VAL A CA 1
ATOM 1282 C C . VAL A 1 176 ? 14.903 -1.310 8.579 1.00 80.38 176 VAL A C 1
ATOM 1284 O O . VAL A 1 176 ? 13.827 -1.440 9.158 1.00 80.38 176 VAL A O 1
ATOM 1287 N N . ALA A 1 177 ? 15.028 -1.526 7.262 1.00 82.56 177 ALA A N 1
ATOM 1288 C CA . ALA A 1 177 ? 13.901 -1.875 6.393 1.00 82.56 177 ALA A CA 1
ATOM 1289 C C . ALA A 1 177 ? 13.155 -3.134 6.859 1.00 82.56 177 ALA A C 1
ATOM 1291 O O . ALA A 1 177 ? 11.929 -3.127 6.943 1.00 82.56 177 ALA A O 1
ATOM 1292 N N . ALA A 1 178 ? 13.885 -4.199 7.210 1.00 80.31 178 ALA A N 1
ATOM 1293 C CA . ALA A 1 178 ? 13.283 -5.446 7.681 1.00 80.31 178 ALA A CA 1
ATOM 1294 C C . ALA A 1 178 ? 12.527 -5.246 9.005 1.00 80.31 178 ALA A C 1
ATOM 1296 O O . ALA A 1 178 ? 11.413 -5.742 9.167 1.00 80.31 178 ALA A O 1
ATOM 1297 N N . SER A 1 179 ? 13.097 -4.460 9.925 1.00 82.44 179 SER A N 1
ATOM 1298 C CA . SER A 1 179 ? 12.444 -4.103 11.191 1.00 82.44 179 SER A CA 1
ATOM 1299 C C . SER A 1 179 ? 11.146 -3.321 10.957 1.00 82.44 179 SER A C 1
ATOM 1301 O O . SER A 1 179 ? 10.109 -3.665 11.520 1.00 82.44 179 SER A O 1
ATOM 1303 N N . MET A 1 180 ? 11.167 -2.342 10.045 1.00 85.69 180 MET A N 1
ATOM 1304 C CA . MET A 1 180 ? 9.986 -1.549 9.684 1.00 85.69 180 MET A CA 1
ATOM 1305 C C . MET A 1 180 ? 8.887 -2.388 9.020 1.00 85.69 180 MET A C 1
ATOM 1307 O O . MET A 1 180 ? 7.706 -2.152 9.273 1.00 85.69 180 MET A O 1
ATOM 1311 N N . ILE A 1 181 ? 9.253 -3.380 8.200 1.00 86.88 181 ILE A N 1
ATOM 1312 C CA . ILE A 1 181 ? 8.297 -4.347 7.635 1.00 86.88 181 ILE A CA 1
ATOM 1313 C C . ILE A 1 181 ? 7.641 -5.162 8.756 1.00 86.88 181 ILE A C 1
ATOM 1315 O O . ILE A 1 181 ? 6.418 -5.303 8.767 1.00 86.88 181 ILE A O 1
ATOM 1319 N N . GLY A 1 182 ? 8.424 -5.651 9.723 1.00 87.25 182 GLY A N 1
ATOM 1320 C CA . GLY A 1 182 ? 7.906 -6.365 10.894 1.00 87.25 182 GLY A CA 1
ATOM 1321 C C . GLY A 1 182 ? 6.953 -5.511 11.738 1.00 87.25 182 GLY A C 1
ATOM 1322 O O . GLY A 1 182 ? 5.850 -5.952 12.061 1.00 87.25 182 GLY A O 1
ATOM 1323 N N . ASP A 1 183 ? 7.328 -4.262 12.035 1.00 87.81 183 ASP A N 1
ATOM 1324 C CA . ASP A 1 183 ? 6.478 -3.317 12.774 1.00 87.81 183 ASP A CA 1
ATOM 1325 C C . ASP A 1 183 ? 5.149 -3.081 12.044 1.00 87.81 183 ASP A C 1
ATOM 1327 O O . ASP A 1 183 ? 4.071 -3.099 12.642 1.00 87.81 183 ASP A O 1
ATOM 1331 N N . MET A 1 184 ? 5.212 -2.881 10.727 1.00 88.94 184 MET A N 1
ATOM 1332 C CA . MET A 1 184 ? 4.031 -2.666 9.906 1.00 88.94 184 MET A CA 1
ATOM 1333 C C . MET A 1 184 ? 3.124 -3.895 9.902 1.00 88.94 184 MET A C 1
ATOM 1335 O O . MET A 1 184 ? 1.931 -3.764 10.161 1.00 88.94 184 MET A O 1
ATOM 1339 N N . ARG A 1 185 ? 3.670 -5.096 9.692 1.00 90.88 185 ARG A N 1
ATOM 1340 C CA . ARG A 1 185 ? 2.901 -6.344 9.789 1.00 90.88 185 ARG A CA 1
ATOM 1341 C C . ARG A 1 185 ? 2.227 -6.474 11.150 1.00 90.88 185 ARG A C 1
ATOM 1343 O O . ARG A 1 185 ? 1.039 -6.787 11.196 1.00 90.88 185 ARG A O 1
ATOM 1350 N N . GLN A 1 186 ? 2.938 -6.166 12.241 1.00 90.69 186 GLN A N 1
ATOM 1351 C CA . GLN A 1 186 ? 2.354 -6.157 13.583 1.00 90.69 186 GLN A CA 1
ATOM 1352 C C . GLN A 1 186 ? 1.184 -5.163 13.681 1.00 90.69 186 GLN A C 1
ATOM 1354 O O . GLN A 1 186 ? 0.120 -5.540 14.169 1.00 90.69 186 GLN A O 1
ATOM 1359 N N . ALA A 1 187 ? 1.328 -3.928 13.194 1.00 91.69 187 ALA A N 1
ATOM 1360 C CA . ALA A 1 187 ? 0.246 -2.938 13.209 1.00 91.69 187 ALA A CA 1
ATOM 1361 C C . ALA A 1 187 ? -0.977 -3.389 12.386 1.00 91.69 187 ALA A C 1
ATOM 1363 O O . ALA A 1 187 ? -2.116 -3.225 12.824 1.00 91.69 187 ALA A O 1
ATOM 1364 N N . PHE A 1 188 ? -0.759 -4.033 11.236 1.00 93.69 188 PHE A N 1
ATOM 1365 C CA . PHE A 1 188 ? -1.833 -4.570 10.394 1.00 93.69 188 PHE A CA 1
ATOM 1366 C C . PHE A 1 188 ? -2.552 -5.781 11.016 1.00 93.69 188 PHE A C 1
ATOM 1368 O O . PHE A 1 188 ? -3.679 -6.077 10.623 1.00 93.69 188 PHE A O 1
ATOM 1375 N N . THR A 1 189 ? -1.992 -6.440 12.044 1.00 93.69 189 THR A N 1
ATOM 1376 C CA . THR A 1 189 ? -2.747 -7.454 12.817 1.00 93.69 189 THR A CA 1
ATOM 1377 C C . THR A 1 189 ? -3.949 -6.874 13.572 1.00 93.69 189 THR A C 1
ATOM 1379 O O . THR A 1 189 ? -4.848 -7.617 13.972 1.00 93.69 189 THR A O 1
ATOM 1382 N N . LEU A 1 190 ? -4.002 -5.549 13.756 1.00 95.75 190 LEU A N 1
ATOM 1383 C CA . LEU A 1 190 ? -5.141 -4.865 14.370 1.00 95.75 190 LEU A CA 1
ATOM 1384 C C . LEU A 1 190 ? -6.357 -4.823 13.430 1.00 95.75 190 LEU A C 1
ATOM 1386 O O . LEU A 1 190 ? -7.492 -4.843 13.904 1.00 95.75 190 LEU A O 1
ATOM 1390 N N . GLY A 1 191 ? -6.128 -4.847 12.115 1.00 96.94 191 GLY A N 1
ATOM 1391 C CA . GLY A 1 191 ? -7.150 -4.803 11.072 1.00 96.94 191 GLY A CA 1
ATOM 1392 C C . GLY A 1 191 ? -6.695 -3.982 9.864 1.00 96.94 191 GLY A C 1
ATOM 1393 O O . GLY A 1 191 ? -5.556 -3.515 9.804 1.00 96.94 191 GLY A O 1
ATOM 1394 N N . THR A 1 192 ? -7.604 -3.764 8.914 1.00 97.94 192 THR A N 1
ATOM 1395 C CA . THR A 1 192 ? -7.373 -2.855 7.786 1.00 97.94 192 THR A CA 1
ATOM 1396 C C . THR A 1 192 ? -7.257 -1.424 8.303 1.00 97.94 192 THR A C 1
ATOM 1398 O O . THR A 1 192 ? -8.182 -0.956 8.976 1.00 97.94 192 THR A O 1
ATOM 1401 N N . PRO A 1 193 ? -6.165 -0.699 8.006 1.00 97.38 193 PRO A N 1
ATOM 1402 C CA . PRO A 1 193 ? -6.018 0.654 8.502 1.00 97.38 193 PRO A CA 1
ATOM 1403 C C . PRO A 1 193 ? -6.996 1.599 7.809 1.00 97.38 193 PRO A C 1
ATOM 1405 O O . PRO A 1 193 ? -7.084 1.665 6.582 1.00 97.38 193 PRO A O 1
ATOM 1408 N N . LEU A 1 194 ? -7.697 2.363 8.635 1.00 98.44 194 LEU A N 1
ATOM 1409 C CA . LEU A 1 194 ? -8.509 3.504 8.247 1.00 98.44 194 LEU A CA 1
ATOM 1410 C C . LEU A 1 194 ? -7.724 4.811 8.385 1.00 98.44 194 LEU A C 1
ATOM 1412 O O . LEU A 1 194 ? -7.942 5.734 7.614 1.00 98.44 194 LEU A O 1
ATOM 1416 N N . LYS A 1 195 ? -6.805 4.908 9.352 1.00 97.44 195 LYS A N 1
ATOM 1417 C CA . LYS A 1 195 ? -5.980 6.102 9.587 1.00 97.44 195 LYS A CA 1
ATOM 1418 C C . LYS A 1 195 ? -4.673 5.729 10.276 1.00 97.44 195 LYS A C 1
ATOM 1420 O O . LYS A 1 195 ? -4.673 4.883 11.168 1.00 97.44 195 LYS A O 1
ATOM 1425 N N . ALA A 1 196 ? -3.585 6.402 9.916 1.00 94.88 196 ALA A N 1
ATOM 1426 C CA . ALA A 1 196 ? -2.284 6.258 10.567 1.00 94.88 196 ALA A CA 1
ATOM 1427 C C . ALA A 1 196 ? -1.640 7.630 10.825 1.00 94.88 196 ALA A C 1
ATOM 1429 O O . ALA A 1 196 ? -0.868 8.142 10.011 1.00 94.88 196 ALA A O 1
ATOM 1430 N N . GLY A 1 197 ? -1.950 8.232 11.972 1.00 91.56 197 GLY A N 1
ATOM 1431 C CA . GLY A 1 197 ? -1.477 9.548 12.383 1.00 91.56 197 GLY A CA 1
ATOM 1432 C C . GLY A 1 197 ? -1.781 10.593 11.317 1.00 91.56 197 GLY A C 1
ATOM 1433 O O . GLY A 1 197 ? -2.922 10.740 10.889 1.00 91.56 197 GLY A O 1
ATOM 1434 N N . THR A 1 198 ? -0.743 11.294 10.865 1.00 89.81 198 THR A N 1
ATOM 1435 C CA . THR A 1 198 ? -0.824 12.235 9.740 1.00 89.81 198 THR A CA 1
ATOM 1436 C C . THR A 1 198 ? -0.492 11.602 8.394 1.00 89.81 198 THR A C 1
ATOM 1438 O O . THR A 1 198 ? -0.593 12.290 7.387 1.00 89.81 198 THR A O 1
ATOM 1441 N N . ARG A 1 199 ? -0.056 10.335 8.354 1.00 89.31 199 ARG A N 1
ATOM 1442 C CA . ARG A 1 199 ? 0.519 9.716 7.150 1.00 89.31 199 ARG A CA 1
ATOM 1443 C C . ARG A 1 199 ? -0.532 9.467 6.088 1.00 89.31 199 ARG A C 1
ATOM 1445 O O . ARG A 1 199 ? -0.316 9.823 4.933 1.00 89.31 199 ARG A O 1
ATOM 1452 N N . PHE A 1 200 ? -1.641 8.854 6.488 1.00 94.06 200 PHE A N 1
ATOM 1453 C CA . PHE A 1 200 ? -2.776 8.634 5.611 1.00 94.06 200 PHE A CA 1
ATOM 1454 C C . PHE A 1 200 ? -4.088 8.493 6.383 1.00 94.06 200 PHE A C 1
ATOM 1456 O O . PHE A 1 200 ? -4.101 8.106 7.555 1.00 94.06 200 PHE A O 1
ATOM 1463 N N . GLU A 1 201 ? -5.186 8.748 5.681 1.00 97.56 201 GLU A N 1
ATOM 1464 C CA . GLU A 1 201 ? -6.557 8.516 6.130 1.00 97.56 201 GLU A CA 1
ATOM 1465 C C . GLU A 1 201 ? -7.398 7.985 4.964 1.00 97.56 201 GLU A C 1
ATOM 1467 O O . GLU A 1 201 ? -7.250 8.438 3.827 1.00 97.56 201 GLU A O 1
ATOM 1472 N N . LEU A 1 202 ? -8.263 7.007 5.226 1.00 98.25 202 LEU A N 1
ATOM 1473 C CA . LEU A 1 202 ? -9.218 6.486 4.262 1.00 98.25 202 LEU A CA 1
ATOM 1474 C C . LEU A 1 202 ? -10.193 7.605 3.892 1.00 98.25 202 LEU A C 1
ATOM 1476 O O . LEU A 1 202 ? -10.889 8.147 4.746 1.00 98.25 202 LEU A O 1
ATOM 1480 N N . ALA A 1 203 ? -10.244 7.937 2.608 1.00 97.81 203 ALA A N 1
ATOM 1481 C CA . ALA A 1 203 ? -11.115 8.973 2.078 1.00 97.81 203 ALA A CA 1
ATOM 1482 C C . ALA A 1 203 ? -12.419 8.383 1.533 1.00 97.81 203 ALA A C 1
ATOM 1484 O O . ALA A 1 203 ? -13.493 8.933 1.773 1.00 97.81 203 ALA A O 1
ATOM 1485 N N . SER A 1 204 ? -12.339 7.276 0.792 1.00 97.94 204 SER A N 1
ATOM 1486 C CA . SER A 1 204 ? -13.517 6.629 0.218 1.00 97.94 204 SER A CA 1
ATOM 1487 C C . SER A 1 204 ? -13.276 5.169 -0.143 1.00 97.94 204 SER A C 1
ATOM 1489 O O . SER A 1 204 ? -12.147 4.735 -0.379 1.00 97.94 204 SER A O 1
ATOM 1491 N N . VAL A 1 205 ? -14.383 4.430 -0.212 1.00 97.69 205 VAL A N 1
ATOM 1492 C CA . VAL A 1 205 ? -14.470 3.055 -0.704 1.00 97.69 205 VAL A CA 1
ATOM 1493 C C . VAL A 1 205 ? -15.669 3.002 -1.637 1.00 97.69 205 VAL A C 1
ATOM 1495 O O . VAL A 1 205 ? -16.741 3.510 -1.300 1.00 97.69 205 VAL A O 1
ATOM 1498 N N . LYS A 1 206 ? -15.484 2.437 -2.825 1.00 96.44 206 LYS A N 1
ATOM 1499 C CA . LYS A 1 206 ? -16.545 2.266 -3.809 1.00 96.44 206 LYS A CA 1
ATOM 1500 C C . LYS A 1 206 ? -16.439 0.886 -4.430 1.00 96.44 206 LYS A C 1
ATOM 1502 O O . LYS A 1 206 ? -15.445 0.594 -5.087 1.00 96.44 206 LYS A O 1
ATOM 1507 N N . ASP A 1 207 ? -17.497 0.106 -4.288 1.00 94.75 207 ASP A N 1
ATOM 1508 C CA . ASP A 1 207 ? -17.644 -1.155 -5.001 1.00 94.75 207 ASP A CA 1
ATOM 1509 C C . ASP A 1 207 ? -18.281 -0.912 -6.377 1.00 94.75 207 ASP A C 1
ATOM 1511 O O . ASP A 1 207 ? -19.113 -0.011 -6.559 1.00 94.75 207 ASP A O 1
ATOM 1515 N N . GLY A 1 208 ? -17.896 -1.718 -7.357 1.00 93.44 208 GLY A N 1
ATOM 1516 C CA . GLY A 1 208 ? -18.465 -1.702 -8.699 1.00 93.44 208 GLY A CA 1
ATOM 1517 C C . GLY A 1 208 ? -17.436 -2.047 -9.761 1.00 93.44 208 GLY A C 1
ATOM 1518 O O . GLY A 1 208 ? -16.244 -1.900 -9.538 1.00 93.44 208 GLY A O 1
ATOM 1519 N N . ALA A 1 209 ? -17.918 -2.468 -10.930 1.00 93.62 209 ALA A N 1
ATOM 1520 C CA . ALA A 1 209 ? -17.060 -2.885 -12.034 1.00 93.62 209 ALA A CA 1
ATOM 1521 C C . ALA A 1 209 ? -16.032 -1.805 -12.408 1.00 93.62 209 ALA A C 1
ATOM 1523 O O . ALA A 1 209 ? -16.383 -0.640 -12.635 1.00 93.62 209 ALA A O 1
ATOM 1524 N N . ILE A 1 210 ? -14.776 -2.226 -12.509 1.00 95.69 210 ILE A N 1
ATOM 1525 C CA . ILE A 1 210 ? -13.659 -1.438 -13.015 1.00 95.69 210 ILE A CA 1
ATOM 1526 C C . ILE A 1 210 ? -13.349 -1.937 -14.430 1.00 95.69 210 ILE A C 1
ATOM 1528 O O . ILE A 1 210 ? -13.521 -3.111 -14.746 1.00 95.69 210 ILE A O 1
ATOM 1532 N N . ASP A 1 211 ? -12.933 -1.033 -15.319 1.00 95.44 211 ASP A N 1
ATOM 1533 C CA . ASP A 1 211 ? -12.543 -1.416 -16.679 1.00 95.44 211 ASP A CA 1
ATOM 1534 C C . ASP A 1 211 ? -11.401 -2.451 -16.619 1.00 95.44 211 ASP A C 1
ATOM 1536 O O . ASP A 1 211 ? -10.333 -2.120 -16.095 1.00 95.44 211 ASP A O 1
ATOM 1540 N N . PRO A 1 212 ? -11.567 -3.671 -17.170 1.00 93.38 212 PRO A N 1
ATOM 1541 C CA . PRO A 1 212 ? -10.531 -4.700 -17.143 1.00 93.38 212 PRO A CA 1
ATOM 1542 C C . PRO A 1 212 ? -9.192 -4.260 -17.745 1.00 93.38 212 PRO A C 1
ATOM 1544 O O . PRO A 1 212 ? -8.153 -4.820 -17.399 1.00 93.38 212 PRO A O 1
ATOM 1547 N N . ALA A 1 213 ? -9.180 -3.256 -18.629 1.00 94.75 213 ALA A N 1
ATOM 1548 C CA . ALA A 1 213 ? -7.948 -2.686 -19.168 1.00 94.75 213 ALA A CA 1
ATOM 1549 C C . ALA A 1 213 ? -7.058 -2.044 -18.085 1.00 94.75 213 ALA A C 1
ATOM 1551 O O . ALA A 1 213 ? -5.844 -1.976 -18.259 1.00 94.75 213 ALA A O 1
ATOM 1552 N N . ARG A 1 214 ? -7.632 -1.623 -16.947 1.00 94.44 214 ARG A N 1
ATOM 1553 C CA . ARG A 1 214 ? -6.897 -1.089 -15.781 1.00 94.44 214 ARG A CA 1
ATOM 1554 C C . ARG A 1 214 ? -5.961 -2.114 -15.150 1.00 94.44 214 ARG A C 1
ATOM 1556 O O . ARG A 1 214 ? -4.963 -1.740 -14.545 1.00 94.44 214 ARG A O 1
ATOM 1563 N N . PHE A 1 215 ? -6.284 -3.395 -15.298 1.00 96.19 215 PHE A N 1
ATOM 1564 C CA . PHE A 1 215 ? -5.543 -4.505 -14.706 1.00 96.19 215 PHE A CA 1
ATOM 1565 C C . PHE A 1 215 ? -4.570 -5.164 -15.690 1.00 96.19 215 PHE A C 1
ATOM 1567 O O . PHE A 1 215 ? -4.032 -6.228 -15.403 1.00 96.19 215 PHE A O 1
ATOM 1574 N N . GLN A 1 216 ? -4.350 -4.557 -16.860 1.00 96.00 216 GLN A N 1
ATOM 1575 C CA . GLN A 1 216 ? -3.429 -5.063 -17.873 1.00 96.00 216 GLN A CA 1
ATOM 1576 C C . GLN A 1 216 ? -2.129 -4.267 -17.869 1.00 96.00 216 GLN A C 1
ATOM 1578 O O . GLN A 1 216 ? -2.117 -3.045 -17.714 1.00 96.00 216 GLN A O 1
ATOM 1583 N N . LEU A 1 217 ? -1.016 -4.960 -18.101 1.00 96.56 217 LEU A N 1
ATOM 1584 C CA . LEU A 1 217 ? 0.261 -4.296 -18.328 1.00 96.56 217 LEU A CA 1
ATOM 1585 C C . LEU A 1 217 ? 0.231 -3.565 -19.683 1.00 96.56 217 LEU A C 1
ATOM 1587 O O . LEU A 1 217 ? -0.073 -4.191 -20.701 1.00 96.56 217 LEU A O 1
ATOM 1591 N N . PRO A 1 218 ? 0.597 -2.271 -19.740 1.00 94.94 218 PRO A N 1
ATOM 1592 C CA . PRO A 1 218 ? 0.558 -1.495 -20.984 1.00 94.94 218 PRO A CA 1
ATOM 1593 C C . PRO A 1 218 ? 1.686 -1.857 -21.965 1.00 94.94 218 PRO A C 1
ATOM 1595 O O . PRO A 1 218 ? 1.669 -1.432 -23.119 1.00 94.94 218 PRO A O 1
ATOM 1598 N N . ALA A 1 219 ? 2.681 -2.617 -21.509 1.00 95.69 219 ALA A N 1
ATOM 1599 C CA . ALA A 1 219 ? 3.769 -3.162 -22.308 1.00 95.69 219 ALA A CA 1
ATOM 1600 C C . ALA A 1 219 ? 4.273 -4.467 -21.674 1.00 95.69 219 ALA A C 1
ATOM 1602 O O . ALA A 1 219 ? 3.999 -4.757 -20.508 1.00 95.69 219 ALA A O 1
ATOM 1603 N N . ALA A 1 220 ? 5.043 -5.250 -22.430 1.00 95.81 220 ALA A N 1
ATOM 1604 C CA . ALA A 1 220 ? 5.737 -6.399 -21.863 1.00 95.81 220 ALA A CA 1
ATOM 1605 C C . ALA A 1 220 ? 6.764 -5.934 -20.808 1.00 95.81 220 ALA A C 1
ATOM 1607 O O . ALA A 1 220 ? 7.441 -4.927 -21.041 1.00 95.81 220 ALA A O 1
ATOM 1608 N N . PRO A 1 221 ? 6.926 -6.659 -19.682 1.00 96.38 221 PRO A N 1
ATOM 1609 C CA . PRO A 1 221 ? 7.990 -6.372 -18.732 1.00 96.38 221 PRO A CA 1
ATOM 1610 C C . PRO A 1 221 ? 9.359 -6.387 -19.411 1.00 96.38 221 PRO A C 1
ATOM 1612 O O . PRO A 1 221 ? 9.658 -7.288 -20.200 1.00 96.38 221 PRO A O 1
ATOM 1615 N N . MET A 1 222 ? 10.197 -5.408 -19.080 1.00 95.50 222 MET A N 1
ATOM 1616 C CA . MET A 1 222 ? 11.582 -5.360 -19.530 1.00 95.50 222 MET A CA 1
ATOM 1617 C C . MET A 1 222 ? 12.331 -6.626 -19.117 1.00 95.50 222 MET A C 1
ATOM 1619 O O . MET A 1 222 ? 12.115 -7.166 -18.031 1.00 95.50 222 MET A O 1
ATOM 1623 N N . SER A 1 223 ? 13.254 -7.084 -19.965 1.00 95.12 223 SER A N 1
ATOM 1624 C CA . SER A 1 223 ? 14.155 -8.161 -19.569 1.00 95.12 223 SER A CA 1
ATOM 1625 C C . SER A 1 223 ? 15.141 -7.660 -18.509 1.00 95.12 223 SER A C 1
ATOM 1627 O O . SER A 1 223 ? 15.576 -6.505 -18.538 1.00 95.12 223 SER A O 1
ATOM 1629 N N . ARG A 1 224 ? 15.569 -8.546 -17.604 1.00 93.25 224 ARG A N 1
ATOM 1630 C CA . ARG A 1 224 ? 16.619 -8.229 -16.624 1.00 93.25 224 ARG A CA 1
ATOM 1631 C C . ARG A 1 224 ? 17.903 -7.716 -17.288 1.00 93.25 224 ARG A C 1
ATOM 1633 O O . ARG A 1 224 ? 18.557 -6.829 -16.749 1.00 93.25 224 ARG A O 1
ATOM 1640 N N . ALA A 1 225 ? 18.269 -8.267 -18.448 1.00 93.50 225 ALA A N 1
ATOM 1641 C CA . ALA A 1 225 ? 19.463 -7.858 -19.186 1.00 93.50 225 ALA A CA 1
ATOM 1642 C C . ALA A 1 225 ? 19.348 -6.419 -19.718 1.00 93.50 225 ALA A C 1
ATOM 1644 O O . ALA A 1 225 ? 20.308 -5.652 -19.619 1.00 93.50 225 ALA A O 1
ATOM 1645 N N . ASP A 1 226 ? 18.175 -6.038 -20.227 1.00 93.00 226 ASP A N 1
ATOM 1646 C CA . ASP A 1 226 ? 17.923 -4.670 -20.688 1.00 93.00 226 ASP A CA 1
ATOM 1647 C C . ASP A 1 226 ? 17.899 -3.691 -19.514 1.00 93.00 226 ASP A C 1
ATOM 1649 O O . ASP A 1 226 ? 18.553 -2.651 -19.570 1.00 93.00 226 ASP A O 1
ATOM 1653 N N . LEU A 1 227 ? 17.236 -4.059 -18.412 1.00 91.75 227 LEU A N 1
ATOM 1654 C CA . LEU A 1 227 ? 17.226 -3.261 -17.187 1.00 91.75 227 LEU A CA 1
ATOM 1655 C C . LEU A 1 227 ? 18.647 -3.036 -16.647 1.00 91.75 227 LEU A C 1
ATOM 1657 O O . LEU A 1 227 ? 19.023 -1.915 -16.313 1.00 91.75 227 LEU A O 1
ATOM 1661 N N . LEU A 1 228 ? 19.472 -4.084 -16.615 1.00 91.38 228 LEU A N 1
ATOM 1662 C CA . LEU A 1 228 ? 20.875 -4.003 -16.210 1.00 91.38 228 LEU A CA 1
ATOM 1663 C C . LEU A 1 228 ? 21.679 -3.043 -17.089 1.00 91.38 228 LEU A C 1
ATOM 1665 O O . LEU A 1 228 ? 22.485 -2.262 -16.579 1.00 91.38 228 LEU A O 1
ATOM 1669 N N . LYS A 1 229 ? 21.478 -3.114 -18.409 1.00 91.00 229 LYS A N 1
ATOM 1670 C CA . LYS A 1 229 ? 22.144 -2.232 -19.368 1.00 91.00 229 LYS A CA 1
ATOM 1671 C C . LYS A 1 229 ? 21.778 -0.772 -19.111 1.00 91.00 229 LYS A C 1
ATOM 1673 O O . LYS A 1 229 ? 22.668 0.074 -19.107 1.00 91.00 229 LYS A O 1
ATOM 1678 N N . GLU A 1 230 ? 20.503 -0.483 -18.871 1.00 87.62 230 GLU A N 1
ATOM 1679 C CA . GLU A 1 230 ? 20.041 0.873 -18.571 1.00 87.62 230 GLU A CA 1
ATOM 1680 C C . GLU A 1 230 ? 20.588 1.405 -17.248 1.00 87.62 230 GLU A C 1
ATOM 1682 O O . GLU A 1 230 ? 21.120 2.513 -17.212 1.00 87.62 230 GLU A O 1
ATOM 1687 N N . VAL A 1 231 ? 20.535 0.607 -16.178 1.00 85.88 231 VAL A N 1
ATOM 1688 C CA . VAL A 1 231 ? 21.078 1.009 -14.872 1.00 85.88 231 VAL A CA 1
ATOM 1689 C C . VAL A 1 231 ? 22.580 1.295 -14.975 1.00 85.88 231 VAL A C 1
ATOM 1691 O O . VAL A 1 231 ? 23.048 2.305 -14.454 1.00 85.88 231 VAL A O 1
ATOM 1694 N N . LYS A 1 232 ? 23.343 0.463 -15.699 1.00 85.25 232 LYS A N 1
ATOM 1695 C CA . LYS A 1 232 ? 24.778 0.701 -15.945 1.00 85.25 232 LYS A CA 1
ATOM 1696 C C . LYS A 1 232 ? 25.035 1.953 -16.792 1.00 85.25 232 LYS A C 1
ATOM 1698 O O . LYS A 1 232 ? 26.053 2.601 -16.586 1.00 85.25 232 LYS A O 1
ATOM 1703 N N . ALA A 1 233 ? 24.142 2.297 -17.722 1.00 83.56 233 ALA A N 1
ATOM 1704 C CA . ALA A 1 233 ? 24.267 3.494 -18.555 1.00 83.56 233 ALA A CA 1
ATOM 1705 C C . ALA A 1 233 ? 23.933 4.798 -17.805 1.00 83.56 233 ALA A C 1
ATOM 1707 O O . ALA A 1 233 ? 24.464 5.847 -18.157 1.00 83.56 233 ALA A O 1
ATOM 1708 N N . GLY A 1 234 ? 23.062 4.737 -16.791 1.00 69.69 234 GLY A N 1
ATOM 1709 C CA . GLY A 1 234 ? 22.698 5.880 -15.946 1.00 69.69 234 GLY A CA 1
ATOM 1710 C C . GLY A 1 234 ? 23.575 6.071 -14.700 1.00 69.69 234 GLY A C 1
ATOM 1711 O O . GLY A 1 234 ? 23.520 7.132 -14.080 1.00 69.69 234 GLY A O 1
ATOM 1712 N N . ALA A 1 235 ? 24.375 5.074 -14.313 1.00 58.66 235 ALA A N 1
ATOM 1713 C CA . ALA A 1 235 ? 25.299 5.182 -13.187 1.00 58.66 235 ALA A CA 1
ATOM 1714 C C . ALA A 1 235 ? 26.510 6.074 -13.545 1.00 58.66 235 ALA A C 1
ATOM 1716 O O . ALA A 1 235 ? 27.032 5.965 -14.657 1.00 58.66 235 ALA A O 1
ATOM 1717 N N . PRO A 1 236 ? 26.999 6.936 -12.630 1.00 40.69 236 PRO A N 1
ATOM 1718 C CA . PRO A 1 236 ? 28.226 7.690 -12.872 1.00 40.69 236 PRO A CA 1
ATOM 1719 C C . PRO A 1 236 ? 29.390 6.727 -13.145 1.00 40.69 236 PRO A C 1
ATOM 1721 O O . PRO A 1 236 ? 29.513 5.690 -12.487 1.00 40.69 236 PRO A O 1
ATOM 1724 N N . ALA A 1 237 ? 30.227 7.058 -14.134 1.00 41.00 237 ALA A N 1
ATOM 1725 C CA . ALA A 1 237 ? 31.413 6.271 -14.457 1.00 41.00 237 ALA A CA 1
ATOM 1726 C C . ALA A 1 237 ? 32.304 6.137 -13.209 1.00 41.00 237 ALA A C 1
ATOM 1728 O O . ALA A 1 237 ? 32.539 7.130 -12.518 1.00 41.00 237 ALA A O 1
ATOM 1729 N N . LYS A 1 238 ? 32.737 4.904 -12.914 1.00 42.47 238 LYS A N 1
ATOM 1730 C CA . LYS A 1 238 ? 33.675 4.605 -11.822 1.00 42.47 238 LYS A CA 1
ATOM 1731 C C . LYS A 1 238 ? 35.015 5.302 -12.025 1.00 42.47 238 LYS A C 1
ATOM 1733 O O . LYS A 1 238 ? 35.470 5.339 -13.190 1.00 42.47 238 LYS A O 1
#

Organism: Sphingosinicella microcystinivorans (NCBI:txid335406)

Radius of gyration: 21.57 Å; chains: 1; bounding box: 80×65×49 Å

Foldseek 3Di:
DDDDDDDDPPPPPPPPQQFWKWWWKQFLVRAIWIWTAHSQRWTWIDGRDPQWIWIQDPNWIWIWGPVDPAIAIATLVLVLVLCCVPVHVLSNVLLVCLVVQDLAAPDDWDKAWDAWDDAQRDIWTWIFTACLPVVGRVHTKIWTADAPPSCQSVQVRVLSVVSSVLSVCCSPVPNVSSNNNSRSSNSCVRHRTQDIHSGIHTDYMDGHHDDVVSNDHSDDHDDSVVVSVVVVVPDPDD